Protein AF-A0A850F4Z2-F1 (afdb_monomer)

pLDDT: mean 89.55, std 12.1, range [30.33, 98.56]

Foldseek 3Di:
DQAAEEEEDDPDFDFDDDPRYTYGHDDPVVCVVCVLSHLAYEYCDQVVQVVCCVVPVLHHGDYLVPQADLSLLSSVLSSVLSVCVVVVHDLVVVVVSLLQALLVLQQQPPVLSVVLVVLSVCCVVDPDNVVSSVVSSNSVSVSSPRDGDLVSLLVSLVVLLVVCVVVDDPVLSVVLNVQSVCSSVVNDDSVVSLVSSVVSCVVPPDPSSVSHPVSDDRDPRSCVSNVHDD

Solvent-accessible surface area (backbone atoms only — not comparable to full-atom values): 12618 Å² total; per-residue (Å²): 132,84,64,40,35,33,33,45,60,66,101,65,81,55,78,52,74,51,79,56,36,38,33,39,54,65,58,78,78,49,42,74,76,49,43,87,73,50,20,30,37,40,22,84,38,58,69,57,15,52,50,47,30,70,76,40,62,55,45,44,45,31,22,62,92,66,51,25,61,70,57,42,52,43,23,50,52,43,39,57,50,47,52,44,54,74,68,68,58,54,70,68,56,54,49,51,52,53,62,26,36,44,58,40,42,32,18,26,31,55,70,57,45,63,59,50,50,62,55,61,75,44,51,88,77,50,92,46,70,64,63,50,48,57,52,49,46,42,54,51,34,53,39,61,65,38,75,58,47,53,66,29,41,37,53,32,51,55,57,55,55,57,79,40,68,90,73,52,55,73,66,60,48,49,54,51,51,48,42,38,50,34,29,51,73,68,78,43,59,73,63,56,44,50,50,54,51,52,52,49,39,72,78,53,74,45,78,72,65,74,53,24,55,63,81,47,79,66,59,68,50,45,29,48,62,31,71,40,76,132

Nearest PDB structures (foldseek):
  8e0b-assembly2_B  TM=5.076E-01  e=8.252E-01  Homo sapiens
  2gao-assembly1_B  TM=5.610E-01  e=2.134E+00  Homo sapiens
  2fmx-assembly2_B  TM=4.754E-01  e=1.431E+00  Cricetulus griseus
  8dzn-assembly1_A  TM=4.891E-01  e=1.837E+00  Homo sapiens
  6poo-assembly1_A  TM=2.457E-01  e=3.519E+00  Streptococcus agalactiae

Secondary structure (DSSP, 8-state):
--PEEEEE--SS----EETTEEEEE--HHHHHHHGGG--EEEES-HHHHHHHHHHSTTS-EEEGGG--HHHHHHHHHHHHHHHHHHTT--HHHHHHHHHHHHHHHHHH-HHHHHHHHHHHHTGGG-S-HHHHHHHHHHHHHHHHTSPPPHHHHHHHHHHHHHTTTTTS-HHHHHHHHHHHHHHHHTSS-SHHHHHHHHHHHHHS--HHHHT-TTTSPPPHHHHHHTT---

Mean predicted aligned error: 5.07 Å

Sequence (230 aa):
MDHIMLIGVDDESYDVRLPGLHFICLSPDRLQQQADSLCGFISASTAEAEQIAAQIPWLPAVAQTAVGEHFCRRVLALSELNQLQAAGTGSGALTAFHRRYKLLLLAHSQPLYREIGPFVAGFSRWRDPQAFFVEYRKRLMALLAQPASRGDHTNALMHMQGYFRGKLDATQRQALTQQILDYREGRRSLAEPVALIQQYLALSPDEYLAQQRYLQPLPPALAQLSGGRP

Radius of gyration: 18.76 Å; Cα contacts (8 Å, |Δi|>4): 295; chains: 1; bounding box: 49×44×46 Å

Structure (mmCIF, N/CA/C/O backbone):
data_AF-A0A850F4Z2-F1
#
_entry.id   AF-A0A850F4Z2-F1
#
loop_
_atom_site.group_PDB
_atom_site.id
_atom_site.type_symbol
_atom_site.label_atom_id
_atom_site.label_alt_id
_atom_site.label_comp_id
_atom_site.label_asym_id
_atom_site.label_entity_id
_atom_site.label_seq_id
_atom_site.pdbx_PDB_ins_code
_atom_site.Cartn_x
_atom_site.Cartn_y
_atom_site.Cartn_z
_atom_site.occupancy
_atom_site.B_iso_or_equiv
_atom_site.auth_seq_id
_atom_site.auth_comp_id
_atom_site.auth_asym_id
_atom_site.auth_atom_id
_atom_site.pdbx_PDB_model_num
ATOM 1 N N . MET A 1 1 ? 17.233 -12.829 4.656 1.00 43.34 1 MET A N 1
ATOM 2 C CA . MET A 1 1 ? 17.251 -11.355 4.702 1.00 43.34 1 MET A CA 1
ATOM 3 C C . MET A 1 1 ? 16.526 -10.895 3.456 1.00 43.34 1 MET A C 1
ATOM 5 O O . MET A 1 1 ? 16.991 -11.203 2.366 1.00 43.34 1 MET A O 1
ATOM 9 N N . ASP A 1 2 ? 15.362 -10.273 3.619 1.00 59.78 2 ASP A N 1
ATOM 10 C CA . ASP A 1 2 ? 14.527 -9.829 2.501 1.00 59.78 2 ASP A CA 1
ATOM 11 C C . ASP A 1 2 ? 15.049 -8.485 1.997 1.00 59.78 2 ASP A C 1
ATOM 13 O O . ASP A 1 2 ? 14.745 -7.430 2.550 1.00 59.78 2 ASP A O 1
ATOM 17 N N . HIS A 1 3 ? 15.917 -8.538 0.992 1.00 73.62 3 HIS A N 1
ATOM 18 C CA . HIS A 1 3 ? 16.439 -7.346 0.336 1.00 73.62 3 HIS A CA 1
ATOM 19 C C . HIS A 1 3 ? 15.444 -6.872 -0.729 1.00 73.62 3 HIS A C 1
ATOM 21 O O . HIS A 1 3 ? 14.963 -7.672 -1.530 1.00 73.62 3 HIS A O 1
ATOM 27 N N . ILE A 1 4 ? 15.140 -5.574 -0.749 1.00 79.38 4 ILE A N 1
ATOM 28 C CA . ILE A 1 4 ? 14.341 -4.945 -1.806 1.00 79.38 4 ILE A CA 1
ATOM 29 C C . ILE A 1 4 ? 15.296 -4.464 -2.894 1.00 79.38 4 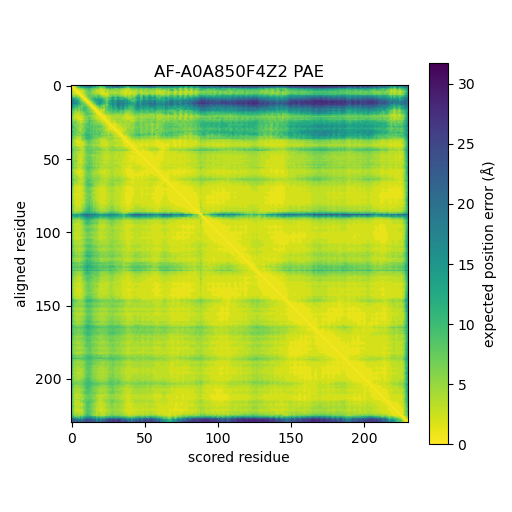ILE A C 1
ATOM 31 O O . ILE A 1 4 ? 16.145 -3.616 -2.625 1.00 79.38 4 ILE A O 1
ATOM 35 N N . MET A 1 5 ? 15.146 -4.972 -4.116 1.00 84.31 5 MET A N 1
ATOM 36 C CA . MET A 1 5 ? 15.981 -4.558 -5.245 1.00 84.31 5 MET A CA 1
ATOM 37 C C . MET A 1 5 ? 15.388 -3.332 -5.939 1.00 84.31 5 MET A C 1
ATOM 39 O O . MET A 1 5 ? 14.274 -3.376 -6.470 1.00 84.31 5 MET A O 1
ATOM 43 N N . LEU A 1 6 ? 16.138 -2.237 -5.920 1.00 84.12 6 LEU A N 1
ATOM 44 C CA . LEU A 1 6 ? 15.846 -0.985 -6.605 1.00 84.12 6 LEU A CA 1
ATOM 45 C C . LEU A 1 6 ? 16.859 -0.765 -7.722 1.00 84.12 6 LEU A C 1
ATOM 47 O O . LEU A 1 6 ? 17.998 -1.217 -7.644 1.00 84.12 6 LEU A O 1
ATOM 51 N N . ILE A 1 7 ? 16.446 -0.035 -8.746 1.00 83.81 7 ILE A N 1
ATOM 52 C CA . ILE A 1 7 ? 17.317 0.332 -9.857 1.00 83.81 7 ILE A CA 1
ATOM 53 C C . ILE A 1 7 ? 17.661 1.804 -9.730 1.00 83.81 7 ILE A C 1
ATOM 55 O O . ILE A 1 7 ? 16.747 2.622 -9.629 1.00 83.81 7 ILE A O 1
ATOM 59 N N . GLY A 1 8 ? 18.953 2.116 -9.712 1.00 73.06 8 GLY A N 1
ATOM 60 C CA . GLY A 1 8 ? 19.467 3.481 -9.784 1.00 73.06 8 GLY A CA 1
ATOM 61 C C . GLY A 1 8 ? 19.951 3.816 -11.192 1.00 73.06 8 GLY A C 1
ATOM 62 O O . GLY A 1 8 ? 20.296 2.917 -11.964 1.00 73.06 8 GLY A O 1
ATOM 63 N N . VAL A 1 9 ? 19.988 5.109 -11.506 1.00 64.81 9 VAL A N 1
ATOM 64 C CA . VAL A 1 9 ? 20.637 5.643 -12.708 1.00 64.81 9 VAL A CA 1
ATOM 65 C C . VAL A 1 9 ? 21.703 6.630 -12.262 1.00 64.81 9 VAL A C 1
ATOM 67 O O . VAL A 1 9 ? 21.345 7.694 -11.766 1.00 64.81 9 VAL A O 1
ATOM 70 N N . ASP A 1 10 ? 22.968 6.257 -12.455 1.00 57.50 10 ASP A N 1
ATOM 71 C CA . ASP A 1 10 ? 24.161 7.098 -12.327 1.00 57.50 10 ASP A CA 1
ATOM 72 C C . ASP A 1 10 ? 25.193 6.658 -13.395 1.00 57.50 10 ASP A C 1
ATOM 74 O O . ASP A 1 10 ? 25.151 5.514 -13.859 1.00 57.50 10 ASP A O 1
ATOM 78 N N . ASP A 1 11 ? 26.112 7.549 -13.796 1.00 50.47 11 ASP A N 1
ATOM 79 C CA . ASP A 1 11 ? 27.143 7.279 -14.827 1.00 50.47 11 ASP A CA 1
ATOM 80 C C . ASP A 1 11 ? 28.182 6.219 -14.399 1.00 50.47 11 ASP A C 1
ATOM 82 O O . ASP A 1 11 ? 28.910 5.675 -15.233 1.00 50.47 11 ASP A O 1
ATOM 86 N N . GLU A 1 12 ? 28.233 5.875 -13.110 1.00 46.03 12 GLU A N 1
ATOM 87 C CA . GLU A 1 12 ? 29.053 4.790 -12.578 1.00 46.03 12 GLU A CA 1
ATOM 88 C C . GLU A 1 12 ? 28.167 3.724 -11.927 1.00 46.03 12 GLU A C 1
ATOM 90 O O . GLU A 1 12 ? 27.381 3.990 -11.021 1.00 46.03 12 GLU A O 1
ATOM 95 N N . SER A 1 13 ? 28.296 2.476 -12.381 1.00 45.62 13 SER A N 1
ATOM 96 C CA . SER A 1 13 ? 27.567 1.354 -11.799 1.00 45.62 13 SER A CA 1
ATOM 97 C C . SER A 1 13 ? 28.138 1.003 -10.425 1.00 45.62 13 SER A C 1
ATOM 99 O O . SER A 1 13 ? 29.175 0.343 -10.335 1.00 45.62 13 SER A O 1
ATOM 101 N N . TYR A 1 14 ? 27.443 1.384 -9.359 1.00 48.62 14 TYR A N 1
ATOM 102 C CA . TYR A 1 14 ? 27.738 0.927 -8.004 1.00 48.62 14 TYR A CA 1
ATOM 103 C C . TYR A 1 14 ? 26.558 0.169 -7.387 1.00 48.62 14 TYR A C 1
ATOM 105 O O . TYR A 1 14 ? 25.389 0.494 -7.584 1.00 48.62 14 TYR A O 1
ATOM 113 N N . ASP A 1 15 ? 26.891 -0.875 -6.629 1.00 55.56 15 ASP A N 1
ATOM 114 C CA . ASP A 1 15 ? 25.968 -1.586 -5.747 1.00 55.56 15 ASP A CA 1
ATOM 115 C C . ASP A 1 15 ? 25.927 -0.818 -4.416 1.00 55.56 15 ASP A C 1
ATOM 117 O O . ASP A 1 15 ? 26.777 -1.020 -3.544 1.00 55.56 15 ASP A O 1
ATOM 121 N N . VAL A 1 16 ? 24.992 0.132 -4.275 1.00 58.88 16 VAL A N 1
ATOM 122 C CA . VAL A 1 16 ? 24.758 0.777 -2.973 1.00 58.88 16 VAL A CA 1
ATOM 123 C C . VAL A 1 16 ? 23.865 -0.130 -2.145 1.00 58.88 16 VAL A C 1
ATOM 125 O O . VAL A 1 16 ? 22.729 -0.438 -2.513 1.00 58.88 16 VAL A O 1
ATOM 128 N N . ARG A 1 17 ? 24.362 -0.522 -0.973 1.00 61.12 17 ARG A N 1
ATOM 129 C CA . ARG A 1 17 ? 23.605 -1.314 -0.003 1.00 61.12 17 ARG A CA 1
ATOM 130 C C . ARG A 1 17 ? 23.212 -0.437 1.167 1.00 61.12 17 ARG A C 1
ATOM 132 O O . ARG A 1 17 ? 24.040 -0.126 2.019 1.00 61.12 17 ARG A O 1
ATOM 139 N N . LEU A 1 18 ? 21.935 -0.078 1.232 1.00 66.94 18 LEU A N 1
ATOM 140 C CA . LEU A 1 18 ? 21.335 0.350 2.493 1.00 66.94 18 LEU A CA 1
ATOM 141 C C . LEU A 1 18 ? 20.810 -0.900 3.210 1.00 66.94 18 LEU A C 1
ATOM 143 O O . LEU A 1 18 ? 20.379 -1.843 2.546 1.00 66.94 18 LEU A O 1
ATOM 147 N N . PRO A 1 19 ? 20.816 -0.971 4.550 1.00 74.44 19 PRO A N 1
ATOM 148 C CA . PRO A 1 19 ? 20.250 -2.119 5.252 1.00 74.44 19 PRO A CA 1
ATOM 149 C C . PRO A 1 19 ? 18.801 -2.380 4.804 1.00 74.44 19 PRO A C 1
ATOM 151 O O . PRO A 1 19 ? 17.918 -1.584 5.088 1.00 74.44 19 PRO A O 1
ATOM 154 N N . GLY A 1 20 ? 18.555 -3.475 4.078 1.00 78.50 20 GLY A N 1
ATOM 155 C CA . GLY A 1 20 ? 17.235 -3.827 3.530 1.00 78.50 20 GLY A CA 1
ATOM 156 C C . GLY A 1 20 ? 16.933 -3.345 2.101 1.00 78.50 20 GLY A C 1
ATOM 157 O O . GLY A 1 20 ? 15.963 -3.828 1.521 1.00 78.50 20 GLY A O 1
ATOM 158 N N . LEU A 1 21 ? 17.758 -2.479 1.495 1.00 82.38 21 LEU A N 1
ATOM 159 C CA . LEU A 1 21 ? 17.674 -2.118 0.070 1.00 82.38 21 LEU A CA 1
ATOM 160 C C . LEU A 1 21 ? 18.950 -2.522 -0.670 1.00 82.38 21 LEU A C 1
ATOM 162 O O . LEU A 1 21 ? 20.063 -2.374 -0.170 1.00 82.38 21 LEU A O 1
ATOM 166 N N . HIS A 1 22 ? 18.781 -2.985 -1.897 1.00 83.94 22 HIS A N 1
ATOM 167 C CA . HIS A 1 22 ? 19.865 -3.299 -2.812 1.00 83.94 22 HIS A CA 1
ATOM 168 C C . HIS A 1 22 ? 19.679 -2.467 -4.075 1.00 83.94 22 HIS A C 1
ATOM 170 O O . HIS A 1 22 ? 18.680 -2.641 -4.768 1.00 83.94 22 HIS A O 1
ATOM 176 N N . PHE A 1 23 ? 20.589 -1.531 -4.338 1.00 82.06 23 PHE A N 1
ATOM 177 C CA . PHE A 1 23 ? 20.552 -0.728 -5.557 1.00 82.06 23 PHE A CA 1
ATOM 178 C C . PHE A 1 23 ? 21.417 -1.371 -6.631 1.00 82.06 23 PHE A C 1
ATOM 180 O O . PHE A 1 23 ? 22.574 -1.704 -6.382 1.00 82.06 23 PHE A O 1
ATOM 187 N N . ILE A 1 24 ? 20.865 -1.514 -7.832 1.00 81.19 24 ILE A N 1
ATOM 188 C CA . ILE A 1 24 ? 21.602 -1.970 -9.008 1.00 81.19 24 ILE A CA 1
ATOM 189 C C . ILE A 1 24 ? 21.474 -0.949 -10.134 1.00 81.19 24 ILE A C 1
ATOM 191 O O . ILE A 1 24 ? 20.406 -0.388 -10.351 1.00 81.19 24 ILE A O 1
ATOM 195 N N . CYS A 1 25 ? 22.552 -0.721 -10.875 1.00 77.94 25 CYS A N 1
ATOM 196 C CA . CYS A 1 25 ? 22.497 0.036 -12.123 1.00 77.94 25 CYS A CA 1
ATOM 197 C C . CYS A 1 25 ? 22.436 -0.960 -13.284 1.00 77.94 25 CYS A C 1
ATOM 199 O O . CYS A 1 25 ? 23.285 -1.850 -13.386 1.00 77.94 25 CYS A O 1
ATOM 201 N N . LEU A 1 26 ? 21.429 -0.837 -14.148 1.00 74.62 26 LEU A N 1
ATOM 202 C CA . LEU A 1 26 ? 21.258 -1.694 -15.321 1.00 74.62 26 LEU A CA 1
ATOM 203 C C . LEU A 1 26 ? 21.274 -0.852 -16.593 1.00 74.62 26 LEU A C 1
ATOM 205 O O . LEU A 1 26 ? 20.701 0.232 -16.628 1.00 74.62 26 LEU A O 1
ATOM 209 N N . SER A 1 27 ? 21.865 -1.389 -17.662 1.00 70.69 27 SER A N 1
ATOM 210 C CA . SER A 1 27 ? 21.646 -0.831 -18.997 1.00 70.69 27 SER A CA 1
ATOM 211 C C . SER A 1 27 ? 20.173 -1.004 -19.413 1.00 70.69 27 SER A C 1
ATOM 213 O O . SER A 1 27 ? 19.532 -1.963 -18.961 1.00 70.69 27 SER A O 1
ATOM 215 N N . PRO A 1 28 ? 19.639 -0.154 -20.313 1.00 69.38 28 PRO A N 1
ATOM 216 C CA . PRO A 1 28 ? 18.260 -0.270 -20.797 1.00 69.38 28 PRO A CA 1
ATOM 217 C C . PRO A 1 28 ? 17.898 -1.677 -21.301 1.00 69.38 28 PRO A C 1
ATOM 219 O O . PRO A 1 28 ? 16.843 -2.206 -20.962 1.00 69.38 28 PRO A O 1
ATOM 222 N N . ASP A 1 29 ? 18.809 -2.343 -22.015 1.00 70.81 29 ASP A N 1
ATOM 223 C CA . ASP A 1 29 ? 18.580 -3.704 -22.522 1.00 70.81 29 ASP A CA 1
ATOM 224 C C . ASP A 1 29 ? 18.478 -4.756 -21.402 1.00 70.81 29 ASP A C 1
ATOM 226 O O . ASP A 1 29 ? 17.723 -5.726 -21.505 1.00 70.81 29 ASP A O 1
ATOM 230 N N . ARG A 1 30 ? 19.228 -4.579 -20.304 1.00 74.69 30 ARG A N 1
ATOM 231 C CA . ARG A 1 30 ? 19.204 -5.504 -19.157 1.00 74.69 30 ARG A CA 1
ATOM 232 C C . ARG A 1 30 ? 18.008 -5.275 -18.248 1.00 74.69 30 ARG A C 1
ATOM 234 O O . ARG A 1 30 ? 17.550 -6.229 -17.619 1.00 74.69 30 ARG A O 1
ATOM 241 N N . LEU A 1 31 ? 17.482 -4.051 -18.209 1.00 76.25 31 LEU A N 1
ATOM 242 C CA . LEU A 1 31 ? 16.279 -3.720 -17.454 1.00 76.25 31 LEU A CA 1
ATOM 243 C C . LEU A 1 31 ? 15.128 -4.655 -17.832 1.00 76.25 31 LEU A C 1
ATOM 245 O O . LEU A 1 31 ? 14.490 -5.231 -16.957 1.00 76.25 31 LEU A O 1
ATOM 249 N N . GLN A 1 32 ? 14.904 -4.868 -19.128 1.00 72.69 32 GLN A N 1
ATOM 250 C CA . GLN A 1 32 ? 13.791 -5.689 -19.598 1.00 72.69 32 GLN A CA 1
ATOM 251 C C . GLN A 1 32 ? 13.984 -7.185 -19.308 1.00 72.69 32 GLN A C 1
ATOM 253 O O . GLN A 1 32 ? 13.011 -7.899 -19.079 1.00 72.69 32 GLN A O 1
ATOM 258 N N . GLN A 1 33 ? 15.235 -7.652 -19.262 1.00 72.38 33 GLN A N 1
ATOM 259 C CA . GLN A 1 33 ? 15.573 -9.049 -18.971 1.00 72.38 33 GLN A CA 1
ATOM 260 C C . GLN A 1 33 ? 15.487 -9.388 -17.478 1.00 72.38 33 GLN A C 1
ATOM 262 O O . GLN A 1 33 ? 15.243 -10.540 -17.128 1.00 72.38 33 GLN A O 1
ATOM 267 N N . GLN A 1 34 ? 15.699 -8.405 -16.599 1.00 76.12 34 GLN A N 1
ATOM 268 C CA . GLN A 1 34 ? 15.712 -8.605 -15.146 1.00 76.12 34 GLN A CA 1
ATOM 269 C C . GLN A 1 34 ? 14.516 -7.980 -14.431 1.00 76.12 34 GLN A C 1
ATOM 271 O O . GLN A 1 34 ? 14.423 -8.095 -13.212 1.00 76.12 34 GLN A O 1
ATOM 276 N N . ALA A 1 35 ? 13.595 -7.354 -15.169 1.00 74.44 35 ALA A N 1
ATOM 277 C CA . ALA A 1 35 ? 12.484 -6.590 -14.619 1.00 74.44 35 ALA A CA 1
ATOM 278 C C . ALA A 1 35 ? 11.768 -7.343 -13.487 1.00 74.44 35 ALA A C 1
ATOM 280 O O . ALA A 1 35 ? 11.518 -6.771 -12.431 1.00 74.44 35 ALA A O 1
ATOM 281 N N . ASP A 1 36 ? 11.465 -8.629 -13.674 1.00 80.50 36 ASP A N 1
ATOM 282 C CA . ASP A 1 36 ? 10.631 -9.395 -12.744 1.00 80.50 36 ASP A CA 1
ATOM 283 C C . ASP A 1 36 ? 11.167 -9.482 -11.310 1.00 80.50 36 ASP A C 1
ATOM 285 O O . ASP A 1 36 ? 10.377 -9.669 -10.385 1.00 80.50 36 ASP A O 1
ATOM 289 N N . SER A 1 37 ? 12.476 -9.320 -11.103 1.00 82.00 37 SER A N 1
ATOM 290 C CA . SER A 1 37 ? 13.077 -9.327 -9.767 1.00 82.00 37 SER A CA 1
ATOM 291 C C . SER A 1 37 ? 13.085 -7.938 -9.106 1.00 82.00 37 SER A C 1
ATOM 293 O O . SER A 1 37 ? 13.256 -7.814 -7.892 1.00 82.00 37 SER A O 1
ATOM 295 N N . LEU A 1 38 ? 12.850 -6.886 -9.887 1.00 90.06 38 LEU A N 1
ATOM 296 C CA . LEU A 1 38 ? 12.979 -5.492 -9.490 1.00 90.06 38 LEU A CA 1
ATOM 297 C C . LEU A 1 38 ? 11.703 -4.994 -8.813 1.00 90.06 38 LEU A C 1
ATOM 299 O O . LEU A 1 38 ? 10.585 -5.350 -9.185 1.00 90.06 38 LEU A O 1
ATOM 303 N N . CYS A 1 39 ? 11.880 -4.151 -7.799 1.00 92.75 39 CYS A N 1
ATOM 304 C CA . CYS A 1 39 ? 10.785 -3.634 -6.982 1.00 92.75 39 CYS A CA 1
ATOM 305 C C . CYS A 1 39 ? 10.546 -2.134 -7.190 1.00 92.75 39 CYS A C 1
ATOM 307 O O . CYS A 1 39 ? 9.493 -1.628 -6.810 1.00 92.75 39 CYS A O 1
ATOM 309 N N . GLY A 1 40 ? 11.489 -1.423 -7.809 1.00 93.62 40 GLY A N 1
ATOM 310 C CA . GLY A 1 40 ? 11.338 -0.021 -8.177 1.00 93.62 40 GLY A CA 1
ATOM 311 C C . GLY A 1 40 ? 12.516 0.510 -8.985 1.00 93.62 40 GLY A C 1
ATOM 312 O O . GLY A 1 40 ? 13.578 -0.106 -9.037 1.00 93.62 40 GLY A O 1
ATOM 313 N N . PHE A 1 41 ? 12.312 1.668 -9.596 1.00 92.56 41 PHE A N 1
ATOM 314 C CA . PHE A 1 41 ? 13.275 2.385 -10.416 1.00 92.56 41 PHE A CA 1
ATOM 315 C C . PHE A 1 41 ? 13.333 3.846 -9.970 1.00 92.56 41 PHE A C 1
ATOM 317 O O . PHE A 1 41 ? 12.297 4.497 -9.808 1.00 92.56 41 PHE A O 1
ATOM 324 N N . ILE A 1 42 ? 14.546 4.343 -9.757 1.00 90.50 42 ILE A N 1
ATOM 325 C CA . ILE A 1 42 ? 14.827 5.717 -9.367 1.00 90.50 42 ILE A CA 1
ATOM 326 C C . ILE A 1 42 ? 15.821 6.292 -10.369 1.00 90.50 42 ILE A C 1
ATOM 328 O O . ILE A 1 42 ? 16.934 5.790 -10.502 1.00 90.50 42 ILE A O 1
ATOM 332 N N . SER A 1 43 ? 15.424 7.364 -11.048 1.00 88.38 43 SER A N 1
ATOM 333 C CA . SER A 1 43 ? 16.266 8.055 -12.029 1.00 88.38 43 SER A CA 1
ATOM 334 C C . SER A 1 43 ? 16.545 9.497 -11.619 1.00 88.38 43 SER A C 1
ATOM 336 O O . SER A 1 43 ? 15.754 10.120 -10.911 1.00 88.38 43 SER A O 1
ATOM 338 N N . ALA A 1 44 ? 17.657 10.060 -12.087 1.00 85.00 44 ALA A N 1
ATOM 339 C CA . ALA A 1 44 ? 17.925 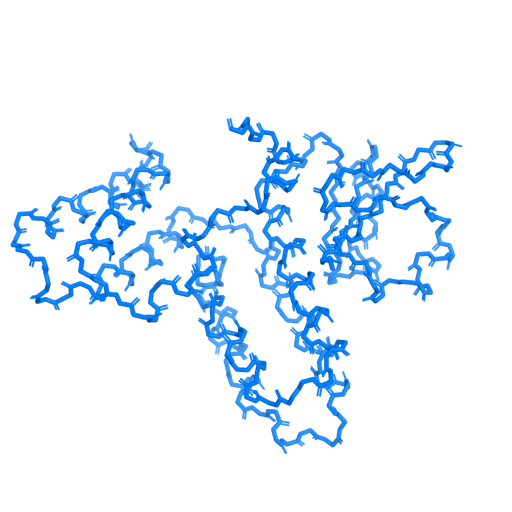11.492 -11.992 1.00 85.00 44 ALA A CA 1
ATOM 340 C C . ALA A 1 44 ? 16.921 12.355 -12.796 1.00 85.00 44 ALA A C 1
ATOM 342 O O . ALA A 1 44 ? 16.771 13.544 -12.515 1.00 85.00 44 ALA A O 1
ATOM 343 N N . SER A 1 45 ? 16.210 11.776 -13.773 1.00 87.75 45 SER A N 1
ATOM 344 C CA . SER A 1 45 ? 15.304 12.465 -14.698 1.00 87.75 45 SER A CA 1
ATOM 345 C C . SER A 1 45 ? 13.856 11.984 -14.578 1.00 87.75 45 SER A C 1
ATOM 347 O O . SER A 1 45 ? 13.558 10.791 -14.661 1.00 87.75 45 SER A O 1
ATOM 349 N N . THR A 1 46 ? 12.918 12.931 -14.481 1.00 91.75 46 THR A N 1
ATOM 350 C CA . THR A 1 46 ? 11.476 12.640 -14.547 1.00 91.75 46 THR A CA 1
ATOM 351 C C . THR A 1 46 ? 11.082 11.996 -15.875 1.00 91.75 46 THR A C 1
ATOM 353 O O . THR A 1 46 ? 10.313 11.041 -15.875 1.00 91.75 46 THR A O 1
ATOM 356 N N . ALA A 1 47 ? 11.644 12.461 -16.995 1.00 92.00 47 ALA A N 1
ATOM 357 C CA . ALA A 1 47 ? 11.306 11.939 -18.319 1.00 92.00 47 ALA A CA 1
ATOM 358 C C . ALA A 1 47 ? 11.703 10.461 -18.475 1.00 92.00 47 ALA A C 1
ATOM 360 O O . ALA A 1 47 ? 10.965 9.671 -19.059 1.00 92.00 47 ALA A O 1
ATOM 361 N N . GLU A 1 48 ? 12.845 10.066 -17.907 1.00 89.50 48 GLU A N 1
ATOM 362 C CA . GLU A 1 48 ? 13.278 8.667 -17.920 1.00 89.50 48 GLU A CA 1
ATOM 363 C C . GLU A 1 48 ? 12.387 7.803 -17.020 1.00 89.50 48 GLU A C 1
ATOM 365 O O . GLU A 1 48 ? 11.953 6.728 -17.429 1.00 89.50 48 GLU A O 1
ATOM 370 N N . ALA A 1 49 ? 12.044 8.286 -15.821 1.00 90.88 49 ALA A N 1
ATOM 371 C CA . ALA A 1 49 ? 11.112 7.585 -14.942 1.00 90.88 49 ALA A CA 1
ATOM 372 C C . ALA A 1 49 ? 9.741 7.356 -15.611 1.00 90.88 49 ALA A C 1
ATOM 374 O O . ALA A 1 49 ? 9.183 6.262 -15.515 1.00 90.88 49 ALA A O 1
ATOM 375 N N . GLU A 1 50 ? 9.216 8.350 -16.331 1.00 93.00 50 GLU A N 1
ATOM 376 C CA . GLU A 1 50 ? 7.976 8.230 -17.108 1.00 93.00 50 GLU A CA 1
ATOM 377 C C . GLU A 1 50 ? 8.108 7.234 -18.266 1.00 93.00 50 GLU A C 1
ATOM 379 O O . GLU A 1 50 ? 7.214 6.413 -18.484 1.00 93.00 50 GLU A O 1
ATOM 384 N N . GLN A 1 51 ? 9.240 7.247 -18.973 1.00 92.00 51 GLN A N 1
ATOM 385 C CA . GLN A 1 51 ? 9.526 6.281 -20.030 1.00 92.00 51 GLN A CA 1
ATOM 386 C C . GLN A 1 51 ? 9.553 4.845 -19.488 1.00 92.00 51 GLN A C 1
ATOM 388 O O . GLN A 1 51 ? 8.930 3.958 -20.076 1.00 92.00 51 GLN A O 1
ATOM 393 N N . ILE A 1 52 ? 10.218 4.605 -18.353 1.00 91.00 52 ILE A N 1
ATOM 394 C CA . ILE A 1 52 ? 10.226 3.287 -17.708 1.00 91.00 52 ILE A CA 1
ATOM 395 C C . ILE A 1 52 ? 8.821 2.889 -17.258 1.00 91.00 52 ILE A C 1
ATOM 397 O O . ILE A 1 52 ? 8.414 1.753 -17.497 1.00 91.00 52 ILE A O 1
ATOM 401 N N . ALA A 1 53 ? 8.045 3.809 -16.681 1.00 92.44 53 ALA A N 1
ATOM 402 C CA . ALA A 1 53 ? 6.658 3.537 -16.310 1.00 92.44 53 ALA A CA 1
ATOM 403 C C . ALA A 1 53 ? 5.785 3.168 -17.526 1.00 92.44 53 ALA A C 1
ATOM 405 O O . ALA A 1 53 ? 4.882 2.345 -17.400 1.00 92.44 53 ALA A O 1
ATOM 406 N N . ALA A 1 54 ? 6.052 3.726 -18.709 1.00 92.12 54 ALA A N 1
ATOM 407 C CA . ALA A 1 54 ? 5.345 3.357 -19.935 1.00 92.12 54 ALA A CA 1
ATOM 408 C C . ALA A 1 54 ? 5.765 1.972 -20.465 1.00 92.12 54 ALA A C 1
ATOM 410 O O . ALA A 1 54 ? 4.920 1.199 -20.916 1.00 92.12 54 ALA A O 1
ATOM 411 N N . GLN A 1 55 ? 7.059 1.643 -20.398 1.00 90.81 55 GLN A N 1
ATOM 412 C CA . GLN A 1 55 ? 7.600 0.369 -20.888 1.00 90.81 55 GLN A CA 1
ATOM 413 C C . GLN A 1 55 ? 7.308 -0.807 -19.947 1.00 90.81 55 GLN A C 1
ATOM 415 O O . GLN A 1 55 ? 7.045 -1.922 -20.402 1.00 90.81 55 GLN A O 1
ATOM 420 N N . ILE A 1 56 ? 7.332 -0.566 -18.633 1.00 92.19 56 ILE A N 1
ATOM 421 C CA . ILE A 1 56 ? 7.138 -1.568 -17.581 1.00 92.19 56 ILE A CA 1
ATOM 422 C C . ILE A 1 56 ? 6.082 -1.054 -16.582 1.00 92.19 56 ILE A C 1
ATOM 424 O O . ILE A 1 56 ? 6.413 -0.690 -15.454 1.00 92.19 56 ILE A O 1
ATOM 428 N N . PRO A 1 57 ? 4.780 -1.059 -16.942 1.00 91.31 57 PRO A N 1
ATOM 429 C CA . PRO A 1 57 ? 3.729 -0.374 -16.170 1.00 91.31 57 PRO A CA 1
ATOM 430 C C . PRO A 1 57 ? 3.515 -0.857 -14.735 1.00 91.31 57 PRO A C 1
ATOM 432 O O . PRO A 1 57 ? 2.906 -0.163 -13.920 1.00 91.31 57 PRO A O 1
ATOM 435 N N . TRP A 1 58 ? 3.977 -2.064 -14.411 1.00 94.56 58 TRP A N 1
ATOM 436 C CA . TRP A 1 58 ? 3.871 -2.614 -13.065 1.00 94.56 58 TRP A CA 1
ATOM 437 C C . TRP A 1 58 ? 5.067 -2.250 -12.171 1.00 94.56 58 TRP A C 1
ATOM 439 O O . TRP A 1 58 ? 4.955 -2.400 -10.955 1.00 94.56 58 TRP A O 1
ATOM 449 N N . LEU A 1 59 ? 6.181 -1.756 -12.723 1.00 95.38 59 LEU A N 1
ATOM 450 C CA . LEU A 1 59 ? 7.350 -1.340 -11.951 1.00 95.38 59 LEU A CA 1
ATOM 451 C C . LEU A 1 59 ? 7.160 0.113 -11.473 1.00 95.38 59 LEU A C 1
ATOM 453 O O . LEU A 1 59 ? 6.945 1.007 -12.292 1.00 95.38 59 LEU A O 1
ATOM 457 N N . PRO A 1 60 ? 7.222 0.399 -10.161 1.00 95.75 60 PRO A N 1
ATOM 458 C CA . PRO A 1 60 ? 7.230 1.770 -9.668 1.00 95.75 60 PRO A CA 1
ATOM 459 C C . PRO A 1 60 ? 8.470 2.499 -10.184 1.00 95.75 60 PRO A C 1
ATOM 461 O O . PRO A 1 60 ? 9.581 2.081 -9.884 1.00 95.75 60 PRO A O 1
ATOM 464 N N . ALA A 1 61 ? 8.283 3.592 -10.915 1.00 94.56 61 ALA A N 1
ATOM 465 C CA . ALA A 1 61 ? 9.363 4.443 -11.398 1.00 94.56 61 ALA A CA 1
ATOM 466 C C . ALA A 1 61 ? 9.143 5.881 -10.918 1.00 94.56 61 ALA A C 1
ATOM 468 O O . ALA A 1 61 ? 8.006 6.364 -10.920 1.00 94.56 61 ALA A O 1
ATOM 469 N N . VAL A 1 62 ? 10.207 6.543 -10.462 1.00 94.31 62 VAL A N 1
ATOM 470 C CA . VAL A 1 62 ? 10.154 7.924 -9.967 1.00 94.31 62 VAL A CA 1
ATOM 471 C C . VAL A 1 62 ? 11.491 8.639 -10.182 1.00 94.31 62 VAL A C 1
ATOM 473 O O . VAL A 1 62 ? 12.539 8.000 -10.249 1.00 94.31 62 VAL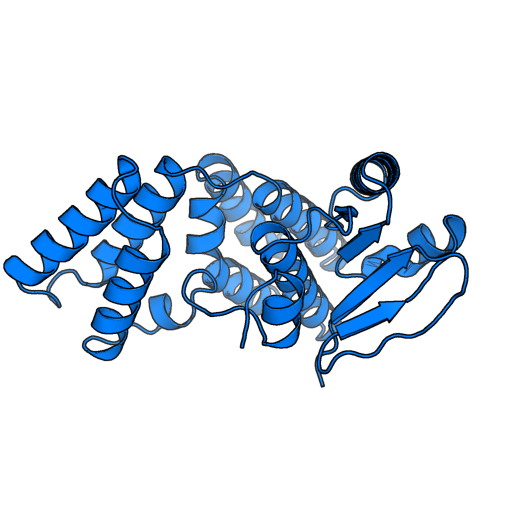 A O 1
ATOM 476 N N . ALA A 1 63 ? 11.468 9.969 -10.272 1.00 91.12 63 ALA A N 1
ATOM 477 C CA . ALA A 1 63 ? 12.689 10.766 -10.190 1.00 91.12 63 ALA A CA 1
ATOM 478 C C . ALA A 1 63 ? 13.217 10.807 -8.743 1.00 91.12 63 ALA A C 1
ATOM 480 O O . ALA A 1 63 ? 12.418 10.824 -7.805 1.00 91.12 63 ALA A O 1
ATOM 481 N N . GLN A 1 64 ? 14.536 10.902 -8.549 1.00 88.50 64 GLN A N 1
ATOM 482 C CA . GLN A 1 64 ? 15.184 11.006 -7.230 1.00 88.50 64 GLN A CA 1
ATOM 483 C C . GLN A 1 64 ? 14.561 12.112 -6.361 1.00 88.50 64 GLN A C 1
ATOM 485 O O . GLN A 1 64 ? 14.319 11.921 -5.173 1.00 88.50 64 GLN A O 1
ATOM 490 N N . THR A 1 65 ? 14.226 13.250 -6.969 1.00 87.62 65 THR A N 1
ATOM 491 C CA . THR A 1 65 ? 13.625 14.414 -6.299 1.00 87.62 65 THR A CA 1
ATOM 492 C C . THR A 1 65 ? 12.161 14.225 -5.897 1.00 87.62 65 THR A C 1
ATOM 494 O O . THR A 1 65 ? 11.636 15.022 -5.123 1.00 87.62 65 THR A O 1
ATOM 497 N N . ALA A 1 66 ? 11.494 13.191 -6.412 1.00 90.94 66 ALA A N 1
ATOM 498 C CA . ALA A 1 66 ? 10.079 12.904 -6.184 1.00 90.94 66 ALA A CA 1
ATOM 499 C C . ALA A 1 66 ? 9.853 11.597 -5.401 1.00 90.94 66 ALA A C 1
ATOM 501 O O . ALA A 1 66 ? 8.717 11.134 -5.265 1.00 90.94 66 ALA A O 1
ATOM 502 N N . VAL A 1 67 ? 10.922 10.994 -4.874 1.00 91.94 67 VAL A N 1
ATOM 503 C CA . VAL A 1 67 ? 10.826 9.839 -3.982 1.00 91.94 67 VAL A CA 1
ATOM 504 C C . VAL A 1 67 ? 10.044 10.238 -2.730 1.00 91.94 67 VAL A C 1
ATOM 506 O O . VAL A 1 67 ? 10.371 11.200 -2.042 1.00 91.94 67 VAL A O 1
ATOM 509 N N . GLY A 1 68 ? 8.996 9.479 -2.425 1.00 93.00 68 GLY A N 1
ATOM 510 C CA . GLY A 1 68 ? 8.134 9.738 -1.279 1.00 93.00 68 GLY A CA 1
ATOM 511 C C . GLY A 1 68 ? 7.363 8.499 -0.852 1.00 93.00 68 GLY A C 1
ATOM 512 O O . GLY A 1 68 ? 7.480 7.426 -1.451 1.00 93.00 68 GLY A O 1
ATOM 513 N N . GLU A 1 69 ? 6.538 8.648 0.183 1.00 92.62 69 GLU A N 1
ATOM 514 C CA . GLU A 1 69 ? 5.839 7.524 0.815 1.00 92.62 69 GLU A CA 1
ATOM 515 C C . GLU A 1 69 ? 4.987 6.712 -0.175 1.00 92.62 69 GLU A C 1
ATOM 517 O O . GLU A 1 69 ? 4.975 5.483 -0.115 1.00 92.62 69 GLU A O 1
ATOM 522 N N . HIS A 1 70 ? 4.318 7.369 -1.131 1.00 94.75 70 HIS A N 1
ATOM 523 C CA . HIS A 1 70 ? 3.509 6.683 -2.146 1.00 94.75 70 HIS A CA 1
ATOM 524 C C . HIS A 1 70 ? 4.350 5.743 -3.019 1.00 94.75 70 HIS A C 1
ATOM 526 O O . HIS A 1 70 ? 3.985 4.577 -3.192 1.00 94.75 70 HIS A O 1
ATOM 532 N N . PHE A 1 71 ? 5.504 6.208 -3.505 1.00 95.75 71 PHE A N 1
ATOM 533 C CA . PHE A 1 71 ? 6.457 5.372 -4.236 1.00 95.75 71 PHE A CA 1
ATOM 534 C C . PHE A 1 71 ? 6.947 4.211 -3.362 1.00 95.75 71 PHE A C 1
ATOM 536 O O . PHE A 1 71 ? 6.837 3.051 -3.759 1.00 95.75 71 PHE A O 1
ATOM 543 N N . CYS A 1 72 ? 7.393 4.491 -2.137 1.00 95.25 72 CYS A N 1
ATOM 544 C CA . CYS A 1 72 ? 7.906 3.469 -1.227 1.00 95.25 72 CYS A CA 1
ATOM 545 C C . CYS A 1 72 ? 6.859 2.397 -0.876 1.00 95.25 72 CYS A C 1
ATOM 547 O O . CYS A 1 72 ? 7.190 1.215 -0.794 1.00 95.25 72 CYS A O 1
ATOM 549 N N . ARG A 1 73 ? 5.579 2.765 -0.726 1.00 95.81 73 ARG A N 1
ATOM 550 C CA . ARG A 1 73 ? 4.487 1.800 -0.506 1.00 95.81 73 ARG A CA 1
ATOM 551 C C . ARG A 1 73 ? 4.256 0.897 -1.717 1.00 95.81 73 ARG A C 1
ATOM 553 O O . ARG A 1 73 ? 3.995 -0.292 -1.532 1.00 95.81 73 ARG A O 1
ATOM 560 N N . ARG A 1 74 ? 4.379 1.429 -2.938 1.00 97.69 74 ARG A N 1
ATOM 561 C CA . ARG A 1 74 ? 4.304 0.641 -4.181 1.00 97.69 74 ARG A CA 1
ATOM 562 C C . ARG A 1 74 ? 5.470 -0.342 -4.284 1.00 97.69 74 ARG A C 1
ATOM 564 O O . ARG A 1 74 ? 5.235 -1.517 -4.549 1.00 97.69 74 ARG A O 1
ATOM 571 N N . VAL A 1 75 ? 6.692 0.117 -4.006 1.00 96.62 75 VAL A N 1
ATOM 572 C CA . VAL A 1 75 ? 7.900 -0.726 -3.970 1.00 96.62 75 VAL A CA 1
ATOM 573 C C . VAL A 1 75 ? 7.731 -1.877 -2.983 1.00 96.62 75 VAL A C 1
ATOM 575 O O . VAL A 1 75 ? 7.985 -3.032 -3.313 1.00 96.62 75 VAL A O 1
ATOM 578 N N . LEU A 1 76 ? 7.249 -1.576 -1.778 1.00 96.06 76 LEU A N 1
ATOM 579 C CA . LEU A 1 76 ? 7.030 -2.577 -0.743 1.00 96.06 76 LEU A CA 1
ATOM 580 C C . LEU A 1 76 ? 5.973 -3.611 -1.136 1.00 96.06 76 LEU A C 1
ATOM 582 O O . LEU A 1 76 ? 6.176 -4.803 -0.928 1.00 96.06 76 LEU A O 1
ATOM 586 N N . ALA A 1 77 ? 4.859 -3.164 -1.723 1.00 97.38 77 ALA A N 1
ATOM 587 C CA . ALA A 1 77 ? 3.822 -4.059 -2.231 1.00 97.38 77 ALA A CA 1
ATOM 588 C C . ALA A 1 77 ? 4.353 -5.015 -3.298 1.00 97.38 77 ALA A C 1
ATOM 590 O O . ALA A 1 77 ? 4.056 -6.208 -3.241 1.00 97.38 77 ALA A O 1
ATOM 591 N N . LEU A 1 78 ? 5.155 -4.506 -4.235 1.00 97.00 78 LEU A N 1
ATOM 592 C CA . LEU A 1 78 ? 5.769 -5.322 -5.273 1.00 97.00 78 LEU A CA 1
ATOM 593 C C . LEU A 1 78 ? 6.802 -6.297 -4.691 1.00 97.00 78 LEU A C 1
ATOM 595 O O . LEU A 1 78 ? 6.784 -7.470 -5.043 1.00 97.00 78 LEU A O 1
ATOM 599 N N . SER A 1 79 ? 7.632 -5.854 -3.744 1.00 94.75 79 SER A N 1
ATOM 600 C CA . SER A 1 79 ? 8.602 -6.718 -3.061 1.00 94.75 79 SER A CA 1
ATOM 601 C C . SER A 1 79 ? 7.933 -7.873 -2.318 1.00 94.75 79 SER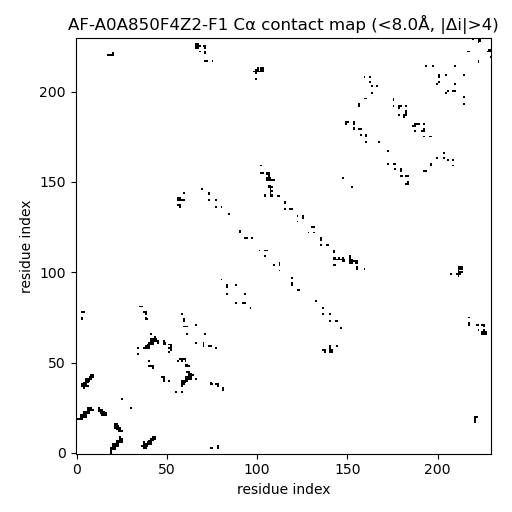 A C 1
ATOM 603 O O . SER A 1 79 ? 8.319 -9.026 -2.497 1.00 94.75 79 SER A O 1
ATOM 605 N N . GLU A 1 80 ? 6.918 -7.592 -1.495 1.00 94.56 80 GLU A N 1
ATOM 606 C CA . GLU A 1 80 ? 6.183 -8.634 -0.766 1.00 94.56 80 GLU A CA 1
ATOM 607 C C . GLU A 1 80 ? 5.461 -9.592 -1.727 1.00 94.56 80 GLU A C 1
ATOM 609 O O . GLU A 1 80 ? 5.376 -10.794 -1.469 1.00 94.56 80 GLU A O 1
ATOM 614 N N . LEU A 1 81 ? 4.966 -9.075 -2.856 1.00 94.81 81 LEU A N 1
ATOM 615 C CA . LEU A 1 81 ? 4.342 -9.888 -3.892 1.00 94.81 81 LEU A CA 1
ATOM 616 C C . LEU A 1 81 ? 5.365 -10.799 -4.599 1.00 94.81 81 LEU A C 1
ATOM 618 O O . LEU A 1 81 ? 5.090 -11.981 -4.794 1.00 94.81 81 LEU A O 1
ATOM 622 N N . ASN A 1 82 ? 6.552 -10.292 -4.936 1.00 91.81 82 ASN A N 1
ATOM 623 C CA . ASN A 1 82 ? 7.627 -11.074 -5.556 1.00 91.81 82 ASN A CA 1
ATOM 624 C C . ASN A 1 82 ? 8.150 -12.168 -4.607 1.00 91.81 82 ASN A C 1
ATOM 626 O O . ASN A 1 82 ? 8.377 -13.299 -5.031 1.00 91.81 82 ASN A O 1
ATOM 630 N N . GLN A 1 83 ? 8.276 -11.879 -3.307 1.00 91.06 83 GLN A N 1
ATOM 631 C CA . GLN A 1 83 ? 8.640 -12.884 -2.295 1.00 91.06 83 GLN A CA 1
ATOM 632 C C . GLN A 1 83 ? 7.600 -14.003 -2.211 1.00 91.06 83 GLN A C 1
ATOM 634 O O . GLN A 1 83 ? 7.947 -15.184 -2.157 1.00 91.06 83 GLN A O 1
ATOM 639 N N . LEU A 1 84 ? 6.316 -13.639 -2.263 1.00 91.00 84 LEU A N 1
ATOM 640 C CA . LEU A 1 84 ? 5.225 -14.603 -2.321 1.00 91.00 84 LEU A CA 1
ATOM 641 C C . LEU A 1 84 ? 5.318 -15.492 -3.574 1.00 91.00 84 LEU A C 1
ATOM 643 O O . LEU A 1 84 ? 5.034 -16.685 -3.511 1.00 91.00 84 LEU A O 1
ATOM 647 N N . GLN A 1 85 ? 5.725 -14.947 -4.715 1.00 89.19 85 GLN A N 1
ATOM 648 C CA . GLN A 1 85 ? 5.932 -15.740 -5.927 1.00 89.19 85 GLN A CA 1
ATOM 649 C C . GLN A 1 85 ? 7.106 -16.707 -5.787 1.00 89.19 85 GLN A C 1
ATOM 651 O O . GLN A 1 85 ? 6.970 -17.891 -6.089 1.00 89.19 85 GLN A O 1
ATOM 656 N N . ALA A 1 86 ? 8.244 -16.208 -5.301 1.00 87.75 86 ALA A N 1
ATOM 657 C CA . ALA A 1 86 ? 9.474 -16.977 -5.145 1.00 87.75 86 ALA A CA 1
ATOM 658 C C . ALA A 1 86 ? 9.310 -18.148 -4.162 1.00 87.75 86 ALA A C 1
ATOM 660 O O . ALA A 1 86 ? 9.900 -19.206 -4.360 1.00 87.75 86 ALA A O 1
ATOM 661 N N . ALA A 1 87 ? 8.456 -17.995 -3.146 1.00 88.06 87 ALA A N 1
ATOM 662 C CA . ALA A 1 87 ? 8.098 -19.069 -2.220 1.00 88.06 87 ALA A CA 1
ATOM 663 C C . ALA A 1 87 ? 7.194 -20.163 -2.840 1.00 88.06 87 ALA A C 1
ATOM 665 O O . ALA A 1 87 ? 6.843 -21.123 -2.156 1.00 88.06 87 ALA A O 1
ATOM 666 N N . GLY A 1 88 ? 6.802 -20.041 -4.117 1.00 81.25 88 GLY A N 1
ATOM 667 C CA . GLY A 1 88 ? 5.963 -21.021 -4.819 1.00 81.25 88 GLY A CA 1
ATOM 668 C C . GLY A 1 88 ? 4.520 -21.058 -4.311 1.00 81.25 88 GLY A C 1
ATOM 669 O O . GLY A 1 88 ? 3.866 -22.101 -4.341 1.00 81.25 88 GLY A O 1
ATOM 670 N N . THR A 1 89 ? 4.030 -19.941 -3.768 1.00 71.25 89 THR A N 1
ATOM 671 C CA . THR A 1 89 ? 2.838 -19.958 -2.919 1.00 71.25 89 THR A CA 1
ATOM 672 C C . THR A 1 89 ? 1.525 -20.063 -3.702 1.00 71.25 89 THR A C 1
ATOM 674 O O . THR A 1 89 ? 1.310 -19.385 -4.703 1.00 71.25 89 THR A O 1
ATOM 677 N N . GLY A 1 90 ? 0.611 -20.908 -3.213 1.00 78.69 90 GLY A N 1
ATOM 678 C CA . GLY A 1 90 ? -0.704 -21.144 -3.819 1.00 78.69 90 GLY A CA 1
ATOM 679 C C . GLY A 1 90 ? -1.757 -20.060 -3.534 1.00 78.69 90 GLY A C 1
ATOM 680 O O . GLY A 1 90 ? -1.517 -19.068 -2.842 1.00 78.69 90 GLY A O 1
ATOM 681 N N . SER A 1 91 ? -2.978 -20.298 -4.024 1.00 84.25 91 SER A N 1
ATOM 682 C CA . SER A 1 91 ? -4.138 -19.386 -3.957 1.00 84.25 91 SER A CA 1
ATOM 683 C C . SER A 1 91 ? -4.417 -18.780 -2.574 1.00 84.25 91 SER A C 1
ATOM 685 O O . SER A 1 91 ? -4.773 -17.603 -2.465 1.00 84.25 91 SER A O 1
ATOM 687 N N . GLY A 1 92 ? -4.252 -19.566 -1.505 1.00 89.19 92 GLY A N 1
ATOM 688 C CA . GLY A 1 92 ? -4.525 -19.137 -0.134 1.00 89.19 92 GLY A CA 1
ATOM 689 C C . GLY A 1 92 ? -3.603 -18.011 0.331 1.00 89.19 92 GLY A C 1
ATOM 690 O O . GLY A 1 92 ? -4.062 -17.040 0.931 1.00 89.19 92 GLY A O 1
ATOM 691 N N . ALA A 1 93 ? -2.318 -18.085 -0.006 1.00 91.00 93 ALA A N 1
ATOM 692 C CA . ALA A 1 93 ? -1.354 -17.082 0.420 1.00 91.00 93 ALA A CA 1
ATOM 693 C C . ALA A 1 93 ? -1.476 -15.786 -0.390 1.00 91.00 93 ALA A C 1
ATOM 695 O O . ALA A 1 93 ? -1.368 -14.698 0.172 1.00 91.00 93 ALA A O 1
ATOM 696 N N . LEU A 1 94 ? -1.825 -15.886 -1.677 1.00 92.75 94 LEU A N 1
ATOM 697 C CA . LEU A 1 94 ? -2.210 -14.718 -2.466 1.00 92.75 94 LEU A CA 1
ATOM 698 C C . LEU A 1 94 ? -3.466 -14.044 -1.905 1.00 92.75 94 LEU A C 1
ATOM 700 O O . LEU A 1 94 ? -3.519 -12.821 -1.791 1.00 92.75 94 LEU A O 1
ATOM 704 N N . THR A 1 95 ? -4.4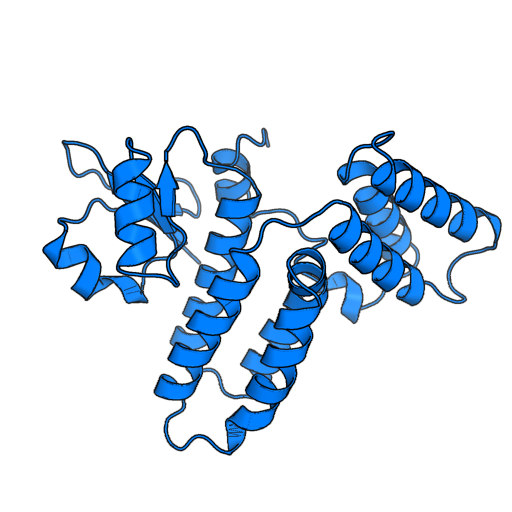66 -14.831 -1.511 1.00 93.62 95 THR A N 1
ATOM 705 C CA . THR A 1 95 ? -5.680 -14.300 -0.882 1.00 93.62 95 THR A CA 1
ATOM 706 C C . THR A 1 95 ? -5.348 -13.593 0.434 1.00 93.62 95 THR A C 1
ATOM 708 O O . THR A 1 95 ? -5.863 -12.506 0.696 1.00 93.62 95 THR A O 1
ATOM 711 N N . ALA A 1 96 ? -4.448 -14.157 1.245 1.00 95.12 96 ALA A N 1
ATOM 712 C CA . ALA A 1 96 ? -3.972 -13.532 2.476 1.00 95.12 96 ALA A CA 1
ATOM 713 C C . ALA A 1 96 ? -3.206 -12.224 2.209 1.00 95.12 96 ALA A C 1
ATOM 715 O O . ALA A 1 96 ? -3.467 -11.218 2.872 1.00 95.12 96 ALA A O 1
ATOM 716 N N . PHE A 1 97 ? -2.324 -12.204 1.204 1.00 96.62 97 PHE A N 1
ATOM 717 C CA . PHE A 1 97 ? -1.658 -10.987 0.735 1.00 96.62 97 PHE A CA 1
ATOM 718 C C . PHE A 1 97 ? -2.690 -9.928 0.327 1.00 96.62 97 PHE A C 1
ATOM 720 O O . PHE A 1 97 ? -2.695 -8.819 0.859 1.00 96.62 97 PHE A O 1
ATOM 727 N N . HIS A 1 98 ? -3.637 -10.280 -0.542 1.00 97.31 98 HIS A N 1
ATOM 728 C CA . HIS A 1 98 ? -4.672 -9.361 -1.005 1.00 97.31 98 HIS A CA 1
ATOM 729 C C . HIS A 1 98 ? -5.508 -8.800 0.160 1.00 97.31 98 HIS A C 1
ATOM 731 O O . HIS A 1 98 ? -5.793 -7.602 0.226 1.00 97.31 98 HIS A O 1
ATOM 737 N N . ARG A 1 99 ? -5.841 -9.653 1.135 1.00 96.75 99 ARG A N 1
ATOM 738 C CA . ARG A 1 99 ? -6.577 -9.287 2.351 1.00 96.75 99 ARG A CA 1
ATOM 739 C C . ARG A 1 99 ? -5.801 -8.306 3.240 1.00 96.75 99 ARG A C 1
ATOM 741 O O . ARG A 1 99 ? -6.410 -7.371 3.758 1.00 96.75 99 ARG A O 1
ATOM 748 N N . ARG A 1 100 ? -4.483 -8.475 3.392 1.00 97.62 100 ARG A N 1
ATOM 749 C CA . ARG A 1 100 ? -3.590 -7.558 4.137 1.00 97.62 100 ARG A CA 1
ATOM 750 C C . ARG A 1 100 ? -3.482 -6.168 3.508 1.00 97.62 100 ARG A C 1
ATOM 752 O O . ARG A 1 100 ? -3.239 -5.189 4.211 1.00 97.62 100 ARG A O 1
ATOM 759 N N . TYR A 1 101 ? -3.652 -6.078 2.192 1.00 98.25 101 TYR A N 1
ATOM 760 C CA . TYR A 1 101 ? -3.565 -4.822 1.446 1.00 98.25 101 TYR A CA 1
ATOM 761 C C . TYR A 1 101 ? -4.913 -4.114 1.267 1.00 98.25 101 TYR A C 1
ATOM 763 O O . TYR A 1 101 ? -4.921 -2.951 0.873 1.00 98.25 101 TYR A O 1
ATOM 771 N N . LYS A 1 102 ? -6.047 -4.756 1.590 1.00 97.81 102 LYS A N 1
ATOM 772 C CA . LYS A 1 102 ? -7.407 -4.248 1.324 1.00 97.81 102 LYS A CA 1
ATOM 773 C C . LYS A 1 102 ? -7.594 -2.768 1.655 1.00 97.81 102 LYS A C 1
ATOM 775 O O . LYS A 1 102 ? -8.064 -2.019 0.806 1.00 97.81 102 LYS A O 1
ATOM 780 N N . LEU A 1 103 ? -7.264 -2.342 2.873 1.00 98.06 103 LEU A N 1
ATOM 781 C CA . LEU A 1 103 ? -7.517 -0.957 3.282 1.00 98.06 103 LEU A CA 1
ATOM 782 C C . LEU A 1 103 ? -6.600 0.053 2.587 1.00 98.06 103 LEU A C 1
ATOM 784 O O . LEU A 1 103 ? -7.031 1.169 2.316 1.00 98.06 103 LEU A O 1
ATOM 788 N N . LEU A 1 104 ? -5.373 -0.354 2.250 1.00 97.81 104 LEU A N 1
ATOM 789 C CA . LEU A 1 104 ? -4.475 0.456 1.433 1.00 97.81 104 LEU A CA 1
ATOM 790 C C . LEU A 1 104 ? -5.019 0.593 0.012 1.00 97.81 104 LEU A C 1
ATOM 792 O O . LEU A 1 104 ? -5.135 1.703 -0.486 1.00 97.81 104 LEU A O 1
ATOM 796 N N . LEU A 1 105 ? -5.456 -0.506 -0.601 1.00 98.00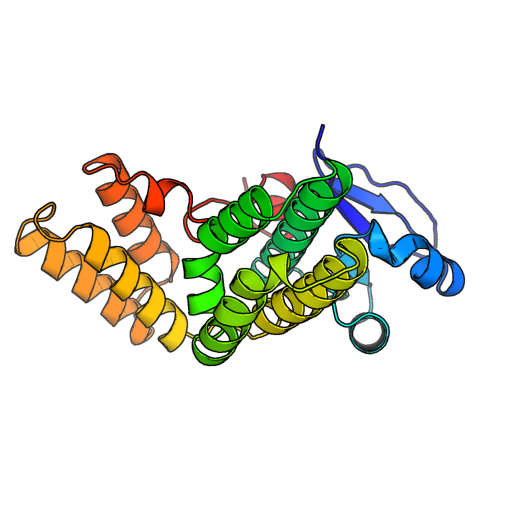 105 LEU A N 1
ATOM 797 C CA . LEU A 1 105 ? -6.052 -0.476 -1.937 1.00 98.00 105 LEU A CA 1
ATOM 798 C C . LEU A 1 105 ? -7.327 0.377 -1.981 1.00 98.00 105 LEU A C 1
ATOM 800 O O . LEU A 1 105 ? -7.504 1.163 -2.905 1.00 98.00 105 LEU A O 1
ATOM 804 N N . LEU A 1 106 ? -8.185 0.287 -0.962 1.00 97.06 106 LEU A N 1
ATOM 805 C CA . LEU A 1 106 ? -9.374 1.137 -0.847 1.00 97.06 106 LEU A CA 1
ATOM 806 C C . LEU A 1 106 ? -9.036 2.627 -0.728 1.00 97.06 106 LEU A C 1
ATOM 808 O O . LEU A 1 106 ? -9.781 3.441 -1.263 1.00 97.06 106 LEU A O 1
ATOM 812 N N . ALA A 1 107 ? -7.935 2.972 -0.056 1.00 97.00 107 ALA A N 1
ATOM 813 C CA . ALA A 1 107 ? -7.468 4.351 0.042 1.00 97.00 107 ALA A CA 1
ATOM 814 C C . ALA A 1 107 ? -6.897 4.889 -1.282 1.00 97.00 107 ALA A C 1
ATOM 816 O O . ALA A 1 107 ? -6.830 6.098 -1.451 1.00 97.00 107 ALA A O 1
ATOM 817 N N . HIS A 1 108 ? -6.505 4.018 -2.217 1.00 97.31 108 HIS A N 1
ATOM 818 C CA . HIS A 1 108 ? -6.022 4.415 -3.544 1.00 97.31 108 HIS A CA 1
ATOM 819 C C . HIS A 1 108 ? -7.128 4.418 -4.605 1.00 97.31 108 HIS A C 1
ATOM 821 O O . HIS A 1 108 ? -7.157 5.298 -5.457 1.00 97.31 108 HIS A O 1
ATOM 827 N N . SER A 1 109 ? -8.029 3.432 -4.589 1.00 96.19 109 SER A N 1
ATOM 828 C CA . SER A 1 109 ? -9.173 3.387 -5.501 1.00 96.19 109 SER A CA 1
ATOM 829 C C . SER A 1 109 ? -10.191 2.330 -5.077 1.00 96.19 109 SER A C 1
ATOM 831 O O . SER A 1 109 ? -9.980 1.123 -5.232 1.00 96.19 109 SER A O 1
ATOM 833 N N . GLN A 1 110 ? -11.356 2.772 -4.602 1.00 93.94 110 GLN A N 1
ATOM 834 C CA . GLN A 1 110 ? -12.466 1.860 -4.328 1.00 93.94 110 GLN A CA 1
ATOM 835 C C . GLN A 1 110 ? -13.007 1.152 -5.590 1.00 93.94 110 GLN A C 1
ATOM 837 O O . GLN A 1 110 ? -13.271 -0.051 -5.494 1.00 93.94 110 GLN A O 1
ATOM 842 N N . PRO A 1 111 ? -13.184 1.821 -6.751 1.00 94.81 111 PRO A N 1
ATOM 843 C CA . PRO A 1 111 ? -13.628 1.153 -7.975 1.00 94.81 111 PRO A CA 1
ATOM 844 C C . PRO A 1 111 ? -12.693 0.017 -8.405 1.00 94.81 111 PRO A C 1
ATOM 846 O O . PRO A 1 111 ? -13.134 -1.128 -8.494 1.00 94.81 111 PRO A O 1
ATOM 849 N N . LEU A 1 112 ? -11.390 0.287 -8.537 1.00 96.06 112 LEU A N 1
ATOM 850 C CA . LEU A 1 112 ? -10.415 -0.731 -8.945 1.00 96.06 112 LEU A CA 1
ATOM 851 C C . LEU A 1 112 ? -10.294 -1.856 -7.909 1.00 96.06 112 LEU A C 1
ATOM 853 O O . LEU A 1 112 ? -10.117 -3.022 -8.268 1.00 96.06 112 LEU A O 1
ATOM 857 N N . TYR A 1 113 ? -10.446 -1.544 -6.616 1.00 95.88 113 TYR A N 1
ATOM 858 C CA . TYR A 1 113 ? -10.478 -2.571 -5.576 1.00 95.88 113 TYR A CA 1
ATOM 859 C C . TYR A 1 113 ? -11.665 -3.540 -5.745 1.00 95.88 113 TYR A C 1
ATOM 861 O O . TYR A 1 113 ? -11.527 -4.748 -5.535 1.00 95.88 113 TYR A O 1
ATOM 869 N N . ARG A 1 114 ? -12.837 -3.038 -6.156 1.00 94.44 114 ARG A N 1
ATOM 870 C CA . ARG A 1 114 ? -14.010 -3.887 -6.431 1.00 94.44 114 ARG A CA 1
ATOM 871 C C . ARG A 1 114 ? -13.803 -4.785 -7.650 1.00 94.44 114 ARG A C 1
ATOM 873 O O . ARG A 1 114 ? -14.356 -5.879 -7.675 1.00 94.44 114 ARG A O 1
ATOM 880 N N . GLU A 1 115 ? -13.001 -4.359 -8.621 1.00 94.75 115 GLU A N 1
ATOM 881 C CA . GLU A 1 115 ? -12.690 -5.139 -9.825 1.00 94.75 115 GLU A CA 1
ATOM 882 C C . GLU A 1 115 ? -11.650 -6.239 -9.577 1.00 94.75 115 GLU A C 1
ATOM 884 O O . GLU A 1 115 ? -11.772 -7.347 -10.104 1.00 94.75 115 GLU A O 1
ATOM 889 N N . ILE A 1 116 ? -10.625 -5.966 -8.762 1.00 95.50 116 ILE A N 1
ATOM 890 C CA . ILE A 1 116 ? -9.548 -6.935 -8.505 1.00 95.50 116 ILE A CA 1
ATOM 891 C C . ILE A 1 116 ? -9.996 -8.089 -7.589 1.00 95.50 116 ILE A C 1
ATOM 893 O O . ILE A 1 116 ? -9.471 -9.195 -7.700 1.00 95.50 116 ILE A O 1
ATOM 897 N N . GLY A 1 117 ? -10.994 -7.882 -6.722 1.00 92.25 117 GLY A N 1
ATOM 898 C CA . GLY A 1 117 ? -11.509 -8.921 -5.818 1.00 92.25 117 GLY A CA 1
ATOM 899 C C . GLY A 1 117 ? -12.031 -10.176 -6.545 1.00 92.25 117 GLY A C 1
ATOM 900 O O . GLY A 1 117 ? -11.539 -11.276 -6.277 1.00 92.25 117 GLY A O 1
ATOM 901 N N . PRO A 1 118 ? -12.976 -10.046 -7.498 1.00 93.88 118 PRO A N 1
ATOM 902 C CA . PRO A 1 118 ? -13.432 -11.157 -8.336 1.00 93.88 118 PRO A CA 1
ATOM 903 C C . PRO A 1 118 ? -12.305 -11.839 -9.116 1.00 93.88 118 PRO A C 1
ATOM 905 O O . PRO A 1 118 ? -12.330 -13.057 -9.287 1.00 93.88 118 PRO A O 1
ATOM 908 N N . PHE A 1 119 ? -11.298 -11.076 -9.554 1.00 94.69 119 PHE A N 1
ATOM 909 C CA . PHE A 1 119 ? -10.124 -11.633 -10.220 1.00 94.69 119 PHE A CA 1
ATOM 910 C C . PHE A 1 119 ? -9.335 -12.563 -9.283 1.00 94.69 119 PHE A C 1
ATOM 912 O O . PHE A 1 119 ? -9.046 -13.695 -9.664 1.00 94.69 119 PHE A O 1
ATOM 919 N N . VAL A 1 120 ? -9.076 -12.150 -8.034 1.00 93.62 120 VAL A N 1
ATOM 920 C CA . VAL A 1 120 ? -8.426 -12.996 -7.010 1.00 93.62 120 VAL A CA 1
ATOM 921 C C . VAL A 1 120 ? -9.235 -14.261 -6.724 1.00 93.62 120 VAL A C 1
ATOM 923 O O . VAL A 1 120 ? -8.677 -15.357 -6.691 1.00 93.62 120 VAL A O 1
ATOM 926 N N . ALA A 1 121 ? -10.558 -14.141 -6.590 1.00 92.00 121 ALA A N 1
ATOM 927 C CA . ALA A 1 121 ? -11.442 -15.291 -6.383 1.00 92.00 121 ALA A CA 1
ATOM 928 C C . ALA A 1 121 ? -11.445 -16.276 -7.572 1.00 92.00 121 ALA A C 1
ATOM 930 O O . ALA A 1 121 ? -11.766 -17.453 -7.410 1.00 92.00 121 ALA A O 1
ATOM 931 N N . GLY A 1 122 ? -11.074 -15.808 -8.767 1.00 91.44 122 GLY A N 1
ATOM 932 C CA . GLY A 1 122 ? -10.974 -16.605 -9.985 1.00 91.44 122 GLY A CA 1
ATOM 933 C C . GLY A 1 122 ? -9.705 -17.452 -10.109 1.00 91.44 122 GLY A C 1
ATOM 934 O O . GLY A 1 122 ? -9.588 -18.157 -11.110 1.00 91.44 122 GLY A O 1
ATOM 935 N N . PHE A 1 123 ? -8.779 -17.417 -9.140 1.00 89.69 123 PHE A N 1
ATOM 936 C CA . PHE A 1 123 ? -7.479 -18.104 -9.215 1.00 89.69 123 PHE A CA 1
ATOM 937 C C . PHE A 1 123 ? -7.586 -19.570 -9.657 1.00 89.69 123 PHE A C 1
ATOM 939 O O . PHE A 1 123 ? -6.871 -19.999 -10.555 1.00 89.69 123 PHE A O 1
ATOM 946 N N . SER A 1 124 ? -8.515 -20.338 -9.079 1.00 87.81 124 SER A N 1
ATOM 947 C CA . SER A 1 124 ? -8.669 -21.775 -9.365 1.00 87.81 124 SER A CA 1
ATOM 948 C C . SER A 1 124 ? -9.070 -22.097 -10.808 1.00 87.81 124 SER A C 1
ATOM 950 O O . SER A 1 124 ? -9.002 -23.253 -11.216 1.00 87.81 124 SER A O 1
ATOM 952 N N . ARG A 1 125 ? -9.497 -21.096 -11.588 1.00 90.69 125 ARG A N 1
ATOM 953 C CA . ARG A 1 125 ? -9.879 -21.254 -12.999 1.00 90.69 125 ARG A CA 1
ATOM 954 C C . ARG A 1 125 ? -8.687 -21.138 -13.950 1.00 90.69 125 ARG A C 1
ATOM 956 O O . ARG A 1 125 ? -8.829 -21.440 -15.132 1.00 90.69 125 ARG A O 1
ATOM 963 N N . TRP A 1 126 ? -7.536 -20.680 -13.463 1.00 91.62 126 TRP A N 1
ATOM 964 C CA . TRP A 1 126 ? -6.338 -20.511 -14.273 1.00 91.62 126 TRP A CA 1
ATOM 965 C C . TRP A 1 126 ? -5.552 -21.814 -14.350 1.00 91.62 126 TRP A C 1
ATOM 967 O O . TRP A 1 126 ? -5.268 -22.442 -13.335 1.00 91.62 126 TRP A O 1
ATOM 977 N N . ARG A 1 127 ? -5.194 -22.213 -15.575 1.00 88.56 127 ARG A N 1
ATOM 978 C CA . ARG A 1 127 ? -4.366 -23.405 -15.820 1.00 88.56 127 ARG A CA 1
ATOM 979 C C . ARG A 1 127 ? -2.902 -23.174 -15.458 1.00 88.56 127 ARG A C 1
ATOM 981 O O . ARG A 1 127 ? -2.239 -24.107 -15.026 1.00 88.56 127 ARG A O 1
ATOM 988 N N . ASP A 1 128 ? -2.427 -21.944 -15.645 1.00 90.38 128 ASP A N 1
ATOM 989 C CA . ASP A 1 128 ? -1.067 -21.529 -15.321 1.00 90.38 128 ASP A CA 1
ATOM 990 C C . ASP A 1 128 ? -1.081 -20.514 -14.159 1.00 90.38 128 ASP A C 1
ATOM 992 O O . ASP A 1 128 ? -1.518 -19.369 -14.346 1.00 90.38 128 ASP A O 1
ATOM 996 N N . PRO A 1 129 ? -0.611 -20.910 -12.961 1.00 87.81 129 PRO A N 1
ATOM 997 C CA . PRO A 1 129 ? -0.457 -20.010 -11.820 1.00 87.81 129 PRO A CA 1
ATOM 998 C C . PRO A 1 129 ? 0.473 -18.823 -12.096 1.00 87.81 129 PRO A C 1
ATOM 1000 O O . PRO A 1 129 ? 0.260 -17.743 -11.543 1.00 87.81 129 PRO A O 1
ATOM 1003 N N . GLN A 1 130 ? 1.476 -18.995 -12.960 1.00 88.75 130 GLN A N 1
ATOM 1004 C CA . GLN A 1 130 ? 2.420 -17.934 -13.290 1.00 88.75 130 GLN A CA 1
ATOM 1005 C C . GLN A 1 130 ? 1.740 -16.840 -14.117 1.00 88.75 130 GLN A C 1
ATOM 1007 O O . GLN A 1 130 ? 1.834 -15.659 -13.776 1.00 88.75 130 GLN A O 1
ATOM 1012 N N . ALA A 1 131 ? 0.990 -17.219 -15.155 1.00 92.19 131 ALA A N 1
ATOM 1013 C CA . ALA A 1 131 ? 0.183 -16.277 -15.924 1.00 92.19 131 ALA A CA 1
ATOM 1014 C C . ALA A 1 131 ? -0.835 -15.530 -15.044 1.00 92.19 131 ALA A C 1
ATOM 1016 O O . ALA A 1 131 ? -0.999 -14.317 -15.194 1.00 92.19 131 ALA A O 1
ATOM 1017 N N . PHE A 1 132 ? -1.468 -16.217 -14.081 1.00 93.50 132 PHE A N 1
ATOM 1018 C CA . PHE A 1 132 ? -2.354 -15.561 -13.115 1.00 93.50 132 PHE A CA 1
ATOM 1019 C C . PHE A 1 132 ? -1.607 -14.475 -12.332 1.00 93.50 132 PHE A C 1
ATOM 1021 O O . PHE A 1 132 ? -2.091 -13.350 -12.194 1.00 93.50 132 PHE A O 1
ATOM 1028 N N . PHE A 1 133 ? -0.429 -14.812 -11.805 1.00 91.94 133 PHE A N 1
ATOM 1029 C CA . PHE A 1 133 ? 0.356 -13.906 -10.980 1.00 91.94 133 PHE A CA 1
ATOM 1030 C C . PHE A 1 133 ? 0.796 -12.659 -11.754 1.00 91.94 133 PHE A C 1
ATOM 1032 O O . PHE A 1 133 ? 0.674 -11.545 -11.242 1.00 91.94 133 PHE A O 1
ATOM 1039 N N . VAL A 1 134 ? 1.244 -12.824 -13.003 1.00 92.25 134 VAL A N 1
ATOM 1040 C CA . VAL A 1 134 ? 1.614 -11.704 -13.883 1.00 92.25 134 VAL A CA 1
ATOM 1041 C C . VAL A 1 134 ? 0.442 -10.732 -14.049 1.00 92.25 134 VAL A C 1
ATOM 1043 O O . VAL A 1 134 ? 0.623 -9.518 -13.924 1.00 92.25 134 VAL A O 1
ATOM 1046 N N . GLU A 1 135 ? -0.769 -11.244 -14.267 1.00 95.19 135 GLU A N 1
ATOM 1047 C CA . GLU A 1 135 ? -1.971 -10.414 -14.397 1.00 95.19 135 GLU A CA 1
ATOM 1048 C C . GLU A 1 135 ? -2.416 -9.788 -13.068 1.00 95.19 135 GLU A C 1
ATOM 1050 O O . GLU A 1 135 ? -2.809 -8.618 -13.035 1.00 95.19 135 GLU A O 1
ATOM 1055 N N . TYR A 1 136 ? -2.291 -10.512 -11.950 1.00 96.06 136 TYR A N 1
ATOM 1056 C CA . TYR A 1 136 ? -2.529 -9.951 -10.620 1.00 96.06 136 TYR A CA 1
ATOM 1057 C C . TYR A 1 136 ? -1.592 -8.776 -10.334 1.00 96.06 136 TYR A C 1
ATOM 1059 O O . TYR A 1 136 ? -2.055 -7.714 -9.916 1.00 96.06 136 TYR A O 1
ATOM 1067 N N . ARG A 1 137 ? -0.289 -8.944 -10.597 1.00 96.12 137 ARG A N 1
ATOM 1068 C CA . ARG A 1 137 ? 0.737 -7.912 -10.405 1.00 96.12 137 ARG A CA 1
ATOM 1069 C C . ARG A 1 137 ? 0.397 -6.660 -11.201 1.00 96.12 137 ARG A C 1
ATOM 1071 O O . ARG A 1 137 ? 0.372 -5.575 -10.630 1.00 96.12 137 ARG A O 1
ATOM 1078 N N . LYS A 1 138 ? 0.059 -6.799 -12.488 1.00 96.06 138 LYS A N 1
ATOM 1079 C CA . LYS A 1 138 ? -0.357 -5.661 -13.326 1.00 96.06 138 LYS A CA 1
ATOM 1080 C C . LYS A 1 138 ? -1.532 -4.900 -12.708 1.00 96.06 138 LYS A C 1
ATOM 1082 O O . LYS A 1 138 ? -1.453 -3.685 -12.555 1.00 96.06 138 LYS A O 1
ATOM 1087 N N . ARG A 1 139 ? -2.595 -5.602 -12.299 1.00 97.62 139 ARG A N 1
ATOM 1088 C CA . ARG A 1 139 ? -3.794 -4.986 -11.697 1.00 97.62 139 ARG A CA 1
ATOM 1089 C C . ARG A 1 139 ? -3.499 -4.319 -10.356 1.00 97.62 139 ARG A C 1
ATOM 1091 O O . ARG A 1 139 ? -3.940 -3.196 -10.126 1.00 97.62 139 ARG A O 1
ATOM 1098 N N . LEU A 1 140 ? -2.745 -4.991 -9.487 1.00 98.19 140 LEU A N 1
ATOM 1099 C CA . LEU A 1 140 ? -2.344 -4.464 -8.185 1.00 98.19 140 LEU A CA 1
ATOM 1100 C C . LEU A 1 140 ? -1.539 -3.171 -8.344 1.00 98.19 140 LEU A C 1
ATOM 1102 O O . LEU A 1 140 ? -1.834 -2.176 -7.686 1.00 98.19 140 LEU A O 1
ATOM 1106 N N . MET A 1 141 ? -0.540 -3.186 -9.225 1.00 97.88 141 MET A N 1
ATOM 1107 C CA . MET A 1 141 ? 0.367 -2.057 -9.407 1.00 97.88 141 MET A CA 1
ATOM 1108 C C . MET A 1 141 ? -0.298 -0.892 -10.139 1.00 97.88 141 MET A C 1
ATOM 1110 O O . MET A 1 141 ? -0.038 0.254 -9.782 1.00 97.88 141 MET A O 1
ATOM 1114 N N . ALA A 1 142 ? -1.218 -1.162 -11.071 1.00 97.44 142 ALA A N 1
ATOM 1115 C CA . ALA A 1 142 ? -2.058 -0.135 -11.687 1.00 97.44 142 ALA A CA 1
ATOM 1116 C C . ALA A 1 142 ? -3.007 0.532 -10.673 1.00 97.44 142 ALA A C 1
ATOM 1118 O O . ALA A 1 142 ? -3.190 1.749 -10.704 1.00 97.44 142 ALA A O 1
ATOM 1119 N N . LEU A 1 143 ? -3.574 -0.247 -9.742 1.00 97.94 143 LEU A N 1
ATOM 1120 C CA . LEU A 1 143 ? -4.399 0.279 -8.653 1.00 97.94 143 LEU A CA 1
ATOM 1121 C C . LEU A 1 143 ? -3.564 1.150 -7.711 1.00 97.94 143 LEU A C 1
ATOM 1123 O O . LEU A 1 143 ? -3.925 2.293 -7.452 1.00 97.94 143 LEU A O 1
ATOM 1127 N N . LEU A 1 144 ? -2.428 0.643 -7.229 1.00 97.69 144 LEU A N 1
ATOM 1128 C CA . LEU A 1 144 ? -1.557 1.389 -6.316 1.00 97.69 144 LEU A CA 1
ATOM 1129 C C . LEU A 1 144 ? -0.874 2.594 -6.977 1.00 97.69 144 LEU A C 1
ATOM 1131 O O . LEU A 1 144 ? -0.391 3.467 -6.264 1.00 97.69 144 LEU A O 1
ATOM 1135 N N . ALA A 1 145 ? -0.816 2.664 -8.310 1.00 96.31 145 ALA A N 1
ATOM 1136 C CA . ALA A 1 145 ? -0.350 3.850 -9.024 1.00 96.31 145 ALA A CA 1
ATOM 1137 C C . ALA A 1 145 ? -1.333 5.029 -8.921 1.00 96.31 145 ALA A C 1
ATOM 1139 O O . ALA A 1 145 ? -0.906 6.171 -9.084 1.00 96.31 145 ALA A O 1
ATOM 1140 N N . GLN A 1 146 ? -2.612 4.783 -8.610 1.00 96.06 146 GLN A N 1
ATOM 1141 C CA . GLN A 1 146 ? -3.576 5.860 -8.389 1.00 96.06 146 GLN A CA 1
ATOM 1142 C C . GLN A 1 146 ? -3.177 6.676 -7.150 1.00 96.06 146 GLN A C 1
ATOM 1144 O O . GLN A 1 146 ? -2.916 6.088 -6.095 1.00 96.06 146 GLN A O 1
ATOM 1149 N N . PRO A 1 147 ? -3.115 8.014 -7.230 1.00 92.06 147 PRO A N 1
ATOM 1150 C CA . PRO A 1 147 ? -2.887 8.834 -6.050 1.00 92.06 147 PRO A CA 1
ATOM 1151 C C . PRO A 1 147 ? -4.082 8.705 -5.101 1.00 92.06 147 PRO A C 1
ATOM 1153 O O . PRO A 1 147 ? -5.234 8.803 -5.516 1.00 92.06 147 PRO A O 1
ATOM 1156 N N . ALA A 1 148 ? -3.809 8.500 -3.815 1.00 92.62 148 ALA A N 1
ATOM 1157 C CA . ALA A 1 148 ? -4.855 8.455 -2.803 1.00 92.62 148 ALA A CA 1
ATOM 1158 C C . ALA A 1 148 ? -5.390 9.870 -2.531 1.00 92.62 148 ALA A C 1
ATOM 1160 O O . ALA A 1 148 ? -4.638 10.764 -2.130 1.00 92.62 148 ALA A O 1
ATOM 1161 N N . SER A 1 149 ? -6.690 10.093 -2.733 1.00 94.38 149 SER A N 1
ATOM 1162 C CA . SER A 1 149 ? -7.318 11.368 -2.378 1.00 94.38 149 SER A CA 1
ATOM 1163 C C . SER A 1 149 ? -7.649 11.434 -0.878 1.00 94.38 149 SER A C 1
ATOM 1165 O O . SER A 1 149 ? -7.802 10.411 -0.204 1.00 94.38 149 SER A O 1
ATOM 1167 N N . ARG A 1 150 ? -7.856 12.646 -0.335 1.00 95.69 150 ARG A N 1
ATOM 1168 C CA . ARG A 1 150 ? -8.367 12.811 1.047 1.00 95.69 150 ARG A CA 1
ATOM 1169 C C . ARG A 1 150 ? -9.702 12.093 1.242 1.00 95.69 150 ARG A C 1
ATOM 1171 O O . ARG A 1 150 ? -9.971 11.558 2.316 1.00 95.69 150 ARG A O 1
ATOM 1178 N N . GLY A 1 151 ? -10.538 12.079 0.203 1.00 96.44 151 GLY A N 1
ATOM 1179 C CA . GLY A 1 151 ? -11.813 11.370 0.188 1.00 96.44 151 GLY A CA 1
ATOM 1180 C C . GLY A 1 151 ? -11.637 9.861 0.339 1.00 96.44 151 GLY A C 1
ATOM 1181 O O . GLY A 1 151 ? -12.289 9.259 1.191 1.00 96.44 151 GLY A O 1
ATOM 1182 N N . ASP A 1 152 ? -10.719 9.263 -0.418 1.00 95.44 152 ASP A N 1
ATOM 1183 C CA . ASP A 1 152 ? -10.463 7.820 -0.372 1.00 95.44 152 ASP A CA 1
ATOM 1184 C C . ASP A 1 152 ? -9.848 7.392 0.962 1.00 95.44 152 ASP A C 1
ATOM 1186 O O . ASP A 1 152 ? -10.307 6.427 1.578 1.00 95.44 152 ASP A O 1
ATOM 1190 N N . HIS A 1 153 ? -8.894 8.170 1.482 1.00 97.38 153 HIS A N 1
ATOM 1191 C CA . HIS A 1 153 ? -8.376 7.974 2.835 1.00 97.38 153 HIS A CA 1
ATOM 1192 C C . HIS A 1 153 ? -9.485 8.079 3.887 1.00 97.38 153 HIS A C 1
ATOM 1194 O O . HIS A 1 153 ? -9.577 7.223 4.761 1.00 97.38 153 HIS A O 1
ATOM 1200 N N . THR A 1 154 ? -10.376 9.073 3.785 1.00 98.00 154 THR A N 1
ATOM 1201 C CA . THR A 1 154 ? -11.527 9.208 4.696 1.00 98.00 154 THR A CA 1
ATOM 1202 C C . THR A 1 154 ? -12.391 7.949 4.658 1.00 98.00 154 THR A C 1
ATOM 1204 O O . THR A 1 154 ? -12.748 7.415 5.705 1.00 98.00 154 THR A O 1
ATOM 1207 N N . ASN A 1 155 ? -12.699 7.435 3.465 1.00 96.19 155 ASN A N 1
ATOM 1208 C CA . ASN A 1 155 ? -13.498 6.222 3.303 1.00 96.19 155 ASN A CA 1
ATOM 1209 C C . ASN A 1 155 ? -12.810 5.006 3.941 1.00 96.19 155 ASN A C 1
ATOM 1211 O O . ASN A 1 155 ? -13.461 4.247 4.660 1.00 96.19 155 ASN A O 1
ATOM 1215 N N . ALA A 1 156 ? -11.501 4.839 3.728 1.00 97.56 156 ALA A N 1
ATOM 1216 C CA . ALA A 1 156 ? -10.721 3.766 4.340 1.00 97.56 156 ALA A CA 1
ATOM 1217 C C . ALA A 1 156 ? -10.690 3.876 5.877 1.00 97.56 156 ALA A C 1
ATOM 1219 O O . ALA A 1 156 ? -10.926 2.879 6.561 1.00 97.56 156 ALA A O 1
ATOM 1220 N N . LEU A 1 157 ? -10.478 5.079 6.421 1.00 98.44 157 LEU A N 1
ATOM 1221 C CA . LEU A 1 157 ? -10.474 5.355 7.862 1.00 98.44 157 LEU A CA 1
ATOM 1222 C C . LEU A 1 157 ? -11.851 5.109 8.502 1.00 98.44 157 LEU A C 1
ATOM 1224 O O . LEU A 1 157 ? -11.937 4.488 9.558 1.00 98.44 157 LEU A O 1
ATOM 1228 N N . MET A 1 158 ? -12.944 5.518 7.850 1.00 97.88 158 MET A N 1
ATOM 1229 C CA . MET A 1 158 ? -14.304 5.206 8.313 1.00 97.88 158 MET A CA 1
ATOM 1230 C C . MET A 1 158 ? -14.577 3.694 8.278 1.00 97.88 158 MET A C 1
ATOM 1232 O O . MET A 1 158 ? -15.240 3.153 9.162 1.00 97.88 158 MET A O 1
ATOM 1236 N N . HIS A 1 159 ? -14.026 2.977 7.293 1.00 97.06 159 HIS A N 1
ATOM 1237 C CA . HIS A 1 159 ? -14.085 1.515 7.260 1.00 97.06 159 HIS A CA 1
ATOM 1238 C C . HIS A 1 159 ? -13.335 0.883 8.442 1.00 97.06 159 HIS A C 1
ATOM 1240 O O . HIS A 1 159 ? -13.844 -0.057 9.049 1.00 97.06 159 HIS A O 1
ATOM 1246 N N . MET A 1 160 ? -12.163 1.417 8.804 1.00 98.06 160 MET A N 1
ATOM 1247 C CA . MET A 1 160 ? -11.405 1.001 9.993 1.00 98.06 160 MET A CA 1
ATOM 1248 C C . MET A 1 160 ? -12.175 1.268 11.282 1.00 98.06 160 MET A C 1
ATOM 1250 O O . MET A 1 160 ? -12.241 0.390 12.137 1.00 98.06 160 MET A O 1
ATOM 1254 N N . GLN A 1 161 ? -12.813 2.437 11.400 1.00 97.81 161 GLN A N 1
ATOM 1255 C CA . GLN A 1 161 ? -13.644 2.782 12.554 1.00 97.81 161 GLN A CA 1
ATOM 1256 C C . GLN A 1 161 ? -14.718 1.711 12.826 1.00 97.81 161 GLN A C 1
ATOM 1258 O O . GLN A 1 161 ? -15.000 1.396 13.983 1.00 97.81 161 GLN A O 1
ATOM 1263 N N . GLY A 1 162 ? -15.277 1.102 11.775 1.00 96.81 162 GLY A N 1
ATOM 1264 C CA . GLY A 1 162 ? -16.266 0.028 11.886 1.00 96.81 162 GLY A CA 1
ATOM 1265 C C . GLY A 1 162 ? -15.793 -1.210 12.665 1.00 96.81 162 GLY A C 1
ATOM 1266 O O . GLY A 1 162 ? -16.614 -1.840 13.332 1.00 96.81 162 GLY A O 1
ATOM 1267 N N . TYR A 1 163 ? -14.492 -1.528 12.658 1.00 96.94 163 TYR A N 1
ATOM 1268 C CA . TYR A 1 163 ? -13.923 -2.662 13.414 1.00 96.94 163 TYR A CA 1
ATOM 1269 C C . TYR A 1 163 ? -13.967 -2.456 14.930 1.00 96.94 163 TYR A C 1
ATOM 1271 O O . TYR A 1 163 ? -13.849 -3.412 15.700 1.00 96.94 163 TYR A O 1
ATOM 1279 N N . PHE A 1 164 ? -14.188 -1.219 15.369 1.00 96.69 164 PHE A N 1
ATOM 1280 C CA . PHE A 1 164 ? -14.322 -0.878 16.776 1.00 96.69 164 PHE A CA 1
ATOM 1281 C C . PHE A 1 164 ? -15.778 -0.758 17.243 1.00 96.69 164 PHE A C 1
ATOM 1283 O O . PHE A 1 164 ? -16.050 -0.263 18.341 1.00 96.69 164 PHE A O 1
ATOM 1290 N N . ARG A 1 165 ? -16.747 -1.208 16.433 1.00 94.31 165 ARG A N 1
ATOM 1291 C CA . ARG A 1 165 ? -18.159 -1.241 16.831 1.00 94.31 165 ARG A CA 1
ATOM 1292 C C . ARG A 1 165 ? -18.328 -2.073 18.106 1.00 94.31 165 ARG A C 1
ATOM 1294 O O . ARG A 1 165 ? -17.959 -3.239 18.141 1.00 94.31 165 ARG A O 1
ATOM 1301 N N . GLY A 1 166 ? -18.904 -1.462 19.142 1.00 94.31 166 GLY A N 1
ATOM 1302 C CA . GLY A 1 166 ? -19.075 -2.089 20.458 1.00 94.31 166 GLY A CA 1
ATOM 1303 C C . GLY A 1 166 ? -17.797 -2.171 21.302 1.00 94.31 166 GLY A C 1
ATOM 1304 O O . GLY A 1 166 ? -17.881 -2.608 22.442 1.00 94.31 166 GLY A O 1
ATOM 1305 N N . LYS A 1 167 ? -16.644 -1.737 20.770 1.00 95.75 167 LYS A N 1
ATOM 1306 C CA . LYS A 1 167 ? -15.357 -1.669 21.484 1.00 95.75 167 LYS A CA 1
ATOM 1307 C C . LYS A 1 167 ? -15.035 -0.250 21.976 1.00 95.75 167 LYS A C 1
ATOM 1309 O O . LYS A 1 167 ? -14.353 -0.101 22.979 1.00 95.75 167 LYS A O 1
ATOM 1314 N N . LEU A 1 168 ? -15.544 0.779 21.289 1.00 96.00 168 LEU A N 1
ATOM 1315 C CA . LEU A 1 168 ? -15.429 2.184 21.704 1.00 96.00 168 LEU A CA 1
ATOM 1316 C C . LEU A 1 168 ? -16.727 2.702 22.315 1.00 96.00 168 LEU A C 1
ATOM 1318 O O . LEU A 1 168 ? -17.820 2.432 21.799 1.00 96.00 168 LEU A O 1
ATOM 1322 N N . ASP A 1 169 ? -16.588 3.523 23.353 1.00 96.25 169 ASP A N 1
ATOM 1323 C CA . ASP A 1 169 ? -17.699 4.302 23.888 1.00 96.25 169 ASP A CA 1
ATOM 1324 C C . ASP A 1 169 ? -18.138 5.419 22.913 1.00 96.25 169 ASP A C 1
ATOM 1326 O O . ASP A 1 169 ? -17.570 5.626 21.832 1.00 96.25 169 ASP A O 1
ATOM 1330 N N . ALA A 1 170 ? -19.220 6.123 23.256 1.00 96.69 170 ALA A N 1
ATOM 1331 C CA . ALA A 1 170 ? -19.763 7.180 22.407 1.00 96.69 170 ALA A CA 1
ATOM 1332 C C . ALA A 1 170 ? -18.778 8.347 22.205 1.00 96.69 170 ALA A C 1
ATOM 1334 O O . ALA A 1 170 ? -18.666 8.850 21.085 1.00 96.69 170 ALA A O 1
ATOM 1335 N N . THR A 1 171 ? -18.046 8.727 23.252 1.00 97.25 171 THR A N 1
ATOM 1336 C CA . THR A 1 171 ? -17.086 9.836 23.250 1.00 97.25 171 THR A CA 1
ATOM 1337 C C . THR A 1 171 ? -15.878 9.508 22.376 1.00 97.25 171 THR A C 1
ATOM 1339 O O . THR A 1 171 ? -15.522 10.287 21.496 1.00 97.25 171 THR A O 1
ATOM 1342 N N . GLN A 1 172 ? -15.286 8.327 22.550 1.00 97.62 172 GLN A N 1
ATOM 1343 C CA . GLN A 1 172 ? -14.167 7.824 21.753 1.00 97.62 172 GLN A CA 1
ATOM 1344 C C . GLN A 1 172 ? -14.542 7.698 20.274 1.00 97.62 172 GLN A C 1
ATOM 1346 O O . GLN A 1 172 ? -13.805 8.141 19.390 1.00 97.62 172 GLN A O 1
ATOM 1351 N N . ARG A 1 173 ? -15.724 7.138 19.985 1.00 97.25 173 ARG A N 1
ATOM 1352 C CA . ARG A 1 173 ? -16.219 7.025 18.609 1.00 97.25 173 ARG A CA 1
ATOM 1353 C C . ARG A 1 173 ? -16.384 8.402 17.968 1.00 97.25 173 ARG A C 1
ATOM 1355 O O . ARG A 1 173 ? -15.949 8.587 16.834 1.00 97.25 173 ARG A O 1
ATOM 1362 N N . GLN A 1 174 ? -16.984 9.355 18.679 1.00 97.69 174 GLN A N 1
ATOM 1363 C CA . GLN A 1 174 ? -17.168 10.718 18.183 1.00 97.69 174 GLN A CA 1
ATOM 1364 C C . GLN A 1 174 ? -15.829 11.432 17.970 1.00 97.69 174 GLN A C 1
ATOM 1366 O O . GLN A 1 174 ? -15.654 12.077 16.938 1.00 97.69 174 GLN A O 1
ATOM 1371 N N . ALA A 1 175 ? -14.869 11.267 18.885 1.00 97.56 175 ALA A N 1
ATOM 1372 C CA . ALA A 1 175 ? -13.525 11.821 18.746 1.00 97.56 175 ALA A CA 1
ATOM 1373 C C . ALA A 1 175 ? -12.824 11.302 17.479 1.00 97.56 175 ALA A C 1
ATOM 1375 O O . ALA A 1 175 ? -12.294 12.097 16.702 1.00 97.56 175 ALA A O 1
ATOM 1376 N N . LEU A 1 176 ? -12.894 9.990 17.214 1.00 98.12 176 LEU A N 1
ATOM 1377 C CA . LEU A 1 176 ? -12.347 9.406 15.987 1.00 98.12 176 LEU A CA 1
ATOM 1378 C C . LEU A 1 176 ? -13.052 9.922 14.732 1.00 98.12 176 LEU A C 1
ATOM 1380 O O . LEU A 1 176 ? -12.387 10.317 13.778 1.00 98.12 176 LEU A O 1
ATOM 1384 N N . THR A 1 177 ? -14.388 9.963 14.732 1.00 98.44 177 THR A N 1
ATOM 1385 C CA . THR A 1 177 ? -15.150 10.517 13.603 1.00 98.44 177 THR A CA 1
ATOM 1386 C C . THR A 1 177 ? -14.726 11.956 13.324 1.00 98.44 177 THR A C 1
ATOM 1388 O O . THR A 1 177 ? -14.469 12.294 12.171 1.00 98.44 177 THR A O 1
ATOM 1391 N N . GLN A 1 178 ? -14.591 12.788 14.360 1.00 98.31 178 GLN A N 1
ATOM 1392 C CA . GLN A 1 178 ? -14.210 14.185 14.191 1.00 98.31 178 GLN A CA 1
ATOM 1393 C C . GLN A 1 178 ? -12.799 14.329 13.613 1.00 98.31 178 GLN A C 1
ATOM 1395 O O . GLN A 1 178 ? -12.616 15.105 12.681 1.00 98.31 178 GLN A O 1
ATOM 1400 N N . GLN A 1 179 ? -11.817 13.548 14.080 1.00 97.94 179 GLN A N 1
ATOM 1401 C CA . GLN A 1 179 ? -10.469 13.585 13.501 1.00 97.94 179 GLN A CA 1
ATOM 1402 C C . GLN A 1 179 ? -10.445 13.153 12.032 1.00 97.94 179 GLN A C 1
ATOM 1404 O O . GLN A 1 179 ? -9.736 13.755 11.225 1.00 97.94 179 GLN A O 1
ATOM 1409 N N . ILE A 1 180 ? -11.237 12.142 11.664 1.00 98.56 180 ILE A N 1
ATOM 1410 C CA . ILE A 1 180 ? -11.355 11.704 10.269 1.00 98.56 180 ILE A CA 1
ATOM 1411 C C . ILE A 1 180 ? -11.988 12.810 9.407 1.00 98.56 180 ILE A C 1
ATOM 1413 O O . ILE A 1 180 ? -11.529 13.047 8.291 1.00 98.56 180 ILE A O 1
ATOM 1417 N N . LEU A 1 181 ? -13.009 13.514 9.907 1.00 98.50 181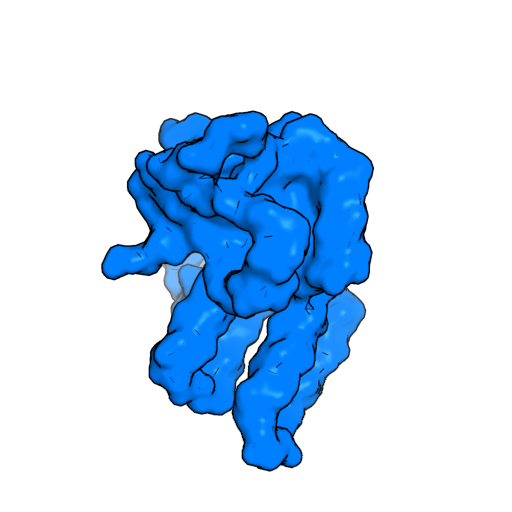 LEU A N 1
ATOM 1418 C CA . LEU A 1 181 ? -13.650 14.625 9.189 1.00 98.50 181 LEU A CA 1
ATOM 1419 C C . LEU A 1 181 ? -12.746 15.864 9.094 1.00 98.50 181 LEU A C 1
ATOM 1421 O O . LEU A 1 181 ? -12.646 16.463 8.028 1.00 98.50 181 LEU A O 1
ATOM 1425 N N . ASP A 1 182 ? -12.009 16.200 10.150 1.00 98.38 182 ASP A N 1
ATOM 1426 C CA . ASP A 1 182 ? -10.996 17.260 10.122 1.00 98.38 182 ASP A CA 1
ATOM 1427 C C . ASP A 1 182 ? -9.895 16.953 9.098 1.00 98.38 182 ASP A C 1
ATOM 1429 O O . ASP A 1 182 ? -9.469 17.831 8.341 1.00 98.38 182 ASP A O 1
ATOM 1433 N N . TYR A 1 183 ? -9.467 15.688 9.021 1.00 98.31 183 TYR A N 1
ATOM 1434 C CA . TYR A 1 183 ? -8.608 15.228 7.940 1.00 98.31 183 TYR A CA 1
ATOM 1435 C C . TYR A 1 183 ? -9.323 15.272 6.583 1.00 98.31 183 TYR A C 1
ATOM 1437 O O . TYR A 1 183 ? -8.696 15.596 5.588 1.00 98.31 183 TYR A O 1
ATOM 1445 N N . ARG A 1 184 ? -10.618 15.014 6.451 1.00 98.00 184 ARG A N 1
ATOM 1446 C CA . ARG A 1 184 ? -11.280 15.189 5.148 1.00 98.00 184 ARG A CA 1
ATOM 1447 C C . ARG A 1 184 ? -11.194 16.643 4.664 1.00 98.00 184 ARG A C 1
ATOM 1449 O O . ARG A 1 184 ? -10.933 16.880 3.489 1.00 98.00 184 ARG A O 1
ATOM 1456 N N . GLU A 1 185 ? -11.355 17.593 5.579 1.00 98.06 185 GLU A N 1
ATOM 1457 C CA . GLU A 1 185 ? -11.499 19.024 5.289 1.00 98.06 185 GLU A CA 1
ATOM 1458 C C . GLU A 1 185 ? -10.194 19.822 5.147 1.00 98.06 185 GLU A C 1
ATOM 1460 O O . GLU A 1 185 ? -10.246 21.000 4.812 1.00 98.06 185 GLU A O 1
ATOM 1465 N N . GLY A 1 186 ? -9.019 19.239 5.397 1.00 96.88 186 GLY A N 1
ATOM 1466 C CA . GLY A 1 186 ? -7.760 20.005 5.337 1.00 96.88 186 GLY A CA 1
ATOM 1467 C C . GLY A 1 186 ? -7.190 20.413 6.688 1.00 96.88 186 GLY A C 1
ATOM 1468 O O . GLY A 1 186 ? 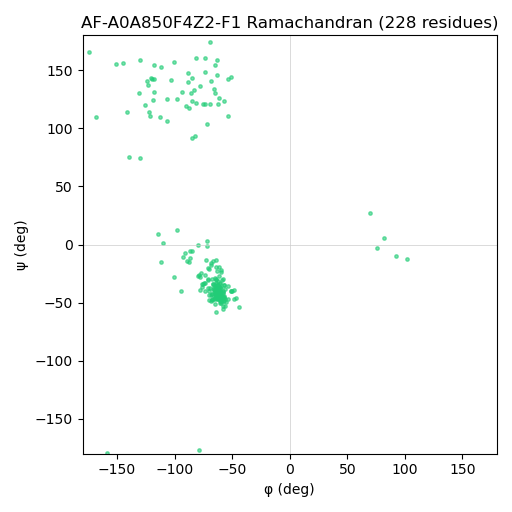-6.035 20.816 6.745 1.00 96.88 186 GLY A O 1
ATOM 1469 N N . ARG A 1 187 ? -7.966 20.290 7.770 1.00 97.62 187 ARG A N 1
ATOM 1470 C CA . ARG A 1 187 ? -7.638 20.867 9.085 1.00 97.62 187 ARG A CA 1
ATOM 1471 C C . ARG A 1 187 ? -6.585 20.083 9.865 1.00 97.62 187 ARG A C 1
ATOM 1473 O O . ARG A 1 187 ? -5.925 20.653 10.726 1.00 97.62 187 ARG A O 1
ATOM 1480 N N . ARG A 1 188 ? -6.446 18.787 9.580 1.00 94.62 188 ARG A N 1
ATOM 1481 C CA . ARG A 1 188 ? -5.482 17.879 10.220 1.00 94.62 188 ARG A CA 1
ATOM 1482 C C . ARG A 1 188 ? -4.682 17.089 9.194 1.00 94.62 188 ARG A C 1
ATOM 1484 O O . ARG A 1 188 ? -5.100 16.922 8.038 1.00 94.62 188 ARG A O 1
ATOM 1491 N N . SER A 1 189 ? -3.531 16.596 9.637 1.00 96.56 189 SER A N 1
ATOM 1492 C CA . SER A 1 189 ? -2.706 15.664 8.867 1.00 96.56 189 SER A CA 1
ATOM 1493 C C . SER A 1 189 ? -3.342 14.268 8.832 1.00 96.56 189 SER A C 1
ATOM 1495 O O . SER A 1 189 ? -4.180 13.941 9.669 1.00 96.56 189 SER A O 1
ATOM 1497 N N . LEU A 1 190 ? -2.949 13.419 7.874 1.00 96.00 190 LEU A N 1
ATOM 1498 C CA . LEU A 1 190 ? -3.390 12.015 7.844 1.00 96.00 190 LEU A CA 1
ATOM 1499 C C . LEU A 1 190 ? -2.874 11.225 9.059 1.00 96.00 190 LEU A C 1
ATOM 1501 O O . LEU A 1 190 ? -3.533 10.294 9.518 1.00 96.00 190 LEU A O 1
ATOM 1505 N N . ALA A 1 191 ? -1.703 11.601 9.577 1.00 95.31 191 ALA A N 1
ATOM 1506 C CA . ALA A 1 191 ? -1.041 10.906 10.674 1.00 95.31 191 ALA A CA 1
ATOM 1507 C C . ALA A 1 191 ? -1.885 10.896 11.957 1.00 95.31 191 ALA A C 1
ATOM 1509 O O . ALA A 1 191 ? -1.879 9.906 12.679 1.00 95.31 191 ALA A O 1
ATOM 1510 N N . GLU A 1 192 ? -2.652 11.956 12.217 1.00 97.06 192 GLU A N 1
ATOM 1511 C CA . GLU A 1 192 ? -3.470 12.084 13.428 1.00 97.06 192 GLU A CA 1
ATOM 1512 C C . GLU A 1 192 ? -4.582 11.024 13.538 1.00 97.06 192 GLU A C 1
ATOM 1514 O O . GLU A 1 192 ? -4.550 10.248 14.497 1.00 97.06 192 GLU A O 1
ATOM 1519 N N . PRO A 1 193 ? -5.529 10.893 12.580 1.00 97.81 193 PRO A N 1
ATOM 1520 C CA . PRO A 1 193 ? -6.533 9.834 12.651 1.00 97.81 193 PRO A CA 1
ATOM 1521 C C . PRO A 1 193 ? -5.918 8.429 12.551 1.00 97.81 193 PRO A C 1
ATOM 1523 O O . PRO A 1 193 ? -6.459 7.491 13.135 1.00 97.81 193 PRO A O 1
ATOM 1526 N N . VAL A 1 194 ? -4.787 8.257 11.853 1.00 97.69 194 VAL A N 1
ATOM 1527 C CA . VAL A 1 194 ? -4.070 6.968 11.805 1.00 97.69 194 VAL A CA 1
ATOM 1528 C C . VAL A 1 194 ? -3.521 6.591 13.181 1.00 97.69 194 VAL A C 1
ATOM 1530 O O . VAL A 1 194 ? -3.737 5.463 13.626 1.00 97.69 194 VAL A O 1
ATOM 1533 N N . ALA A 1 195 ? -2.877 7.528 13.880 1.00 97.38 195 ALA A N 1
ATOM 1534 C CA . ALA A 1 195 ? -2.348 7.311 15.222 1.00 97.38 195 ALA A CA 1
ATOM 1535 C C . ALA A 1 195 ? -3.465 6.981 16.222 1.00 97.38 195 ALA A C 1
ATOM 1537 O O . ALA A 1 195 ? -3.319 6.064 17.030 1.00 97.38 195 ALA A O 1
ATOM 1538 N N . LEU A 1 196 ? -4.616 7.658 16.130 1.00 97.75 196 LEU A N 1
ATOM 1539 C CA . LEU A 1 196 ? -5.760 7.364 16.995 1.00 97.75 196 LEU A CA 1
ATOM 1540 C C . LEU A 1 196 ? -6.344 5.963 16.732 1.00 97.75 196 LEU A C 1
ATOM 1542 O O . LEU A 1 196 ? -6.675 5.243 17.674 1.00 97.75 196 LEU A O 1
ATOM 1546 N N . ILE A 1 197 ? -6.416 5.529 15.468 1.00 98.31 197 ILE A N 1
ATOM 1547 C CA . ILE A 1 197 ? -6.804 4.150 15.123 1.00 98.31 197 ILE A CA 1
ATOM 1548 C C . ILE A 1 197 ? -5.806 3.140 15.694 1.00 98.31 197 ILE A C 1
ATOM 1550 O O . ILE A 1 197 ? -6.229 2.129 16.252 1.00 98.31 197 ILE A O 1
ATOM 1554 N N . GLN A 1 198 ? -4.500 3.397 15.581 1.00 97.69 198 GLN A N 1
ATOM 1555 C CA . GLN A 1 198 ? -3.466 2.526 16.148 1.00 97.69 198 GLN A CA 1
ATOM 1556 C C . GLN A 1 198 ? -3.572 2.441 17.678 1.00 97.69 198 GLN A C 1
ATOM 1558 O O . GLN A 1 198 ? -3.479 1.347 18.234 1.00 97.69 198 GLN A O 1
ATOM 1563 N N . GLN A 1 199 ? -3.838 3.561 18.356 1.00 97.38 199 GLN A N 1
ATOM 1564 C CA . GLN A 1 199 ? -4.073 3.591 19.799 1.00 97.38 199 GLN A CA 1
ATOM 1565 C C . GLN A 1 199 ? -5.278 2.725 20.189 1.00 97.38 199 GLN A C 1
ATOM 1567 O O . GLN A 1 199 ? -5.179 1.895 21.093 1.00 97.38 199 GLN A O 1
ATOM 1572 N N . TYR A 1 200 ? -6.413 2.873 19.501 1.00 97.56 200 TYR A N 1
ATOM 1573 C CA . TYR A 1 200 ? -7.589 2.047 19.779 1.00 97.56 200 TYR A CA 1
ATOM 1574 C C . TYR A 1 200 ? -7.381 0.579 19.430 1.00 97.56 200 TYR A C 1
ATOM 1576 O O . TYR A 1 200 ? -7.876 -0.283 20.148 1.00 97.56 200 TYR A O 1
ATOM 1584 N N . LEU A 1 201 ? -6.608 0.272 18.390 1.00 97.38 201 LEU A N 1
ATOM 1585 C CA . LEU A 1 201 ? -6.234 -1.101 18.067 1.00 97.38 201 LEU A CA 1
ATOM 1586 C C . LEU A 1 201 ? -5.378 -1.741 19.167 1.00 97.38 201 LEU A C 1
ATOM 1588 O O . LEU A 1 201 ? -5.563 -2.918 19.458 1.00 97.38 201 LEU A O 1
ATOM 1592 N N . ALA A 1 202 ? -4.493 -0.982 19.817 1.00 96.56 202 ALA A N 1
ATOM 1593 C CA . ALA A 1 202 ? -3.716 -1.479 20.952 1.00 96.56 202 ALA A CA 1
ATOM 1594 C C . ALA A 1 202 ? -4.597 -1.780 22.179 1.00 96.56 202 ALA A C 1
ATOM 1596 O O . ALA A 1 202 ? -4.379 -2.774 22.868 1.00 96.56 202 ALA A O 1
ATOM 1597 N N . LEU A 1 203 ? -5.611 -0.947 22.437 1.00 95.75 203 LEU A N 1
ATOM 1598 C CA . LEU A 1 203 ? -6.554 -1.129 23.550 1.00 95.75 203 LEU A CA 1
ATOM 1599 C C . LEU A 1 203 ? -7.637 -2.176 23.263 1.00 95.75 203 LEU A C 1
ATOM 1601 O O . LEU A 1 203 ? -8.219 -2.752 24.178 1.00 95.75 203 LEU A O 1
ATOM 1605 N N . SER A 1 204 ? -7.958 -2.387 21.993 1.00 94.44 204 SER A N 1
ATOM 1606 C CA . SER A 1 204 ? -9.020 -3.275 21.530 1.00 94.44 204 SER A CA 1
ATOM 1607 C C . SER A 1 204 ? -8.551 -4.045 20.297 1.00 94.44 204 SER A C 1
ATOM 1609 O O . SER A 1 204 ? -8.968 -3.721 19.177 1.00 94.44 204 SER A O 1
ATOM 1611 N N . PRO A 1 205 ? -7.691 -5.065 20.492 1.00 94.50 205 PRO A N 1
ATOM 1612 C CA . PRO A 1 205 ? -7.089 -5.806 19.397 1.00 94.50 205 PRO A CA 1
ATOM 1613 C C . PRO A 1 205 ? -8.114 -6.373 18.414 1.00 94.50 205 PRO A C 1
ATOM 1615 O O . PRO A 1 205 ? -9.211 -6.819 18.767 1.00 94.50 205 PRO A O 1
ATOM 1618 N N . ASP A 1 206 ? -7.733 -6.343 17.145 1.00 96.94 206 ASP A N 1
ATOM 1619 C CA . ASP A 1 206 ? -8.469 -6.935 16.042 1.00 96.94 206 ASP A CA 1
ATOM 1620 C C . ASP A 1 206 ? -7.457 -7.555 15.079 1.00 96.94 206 ASP A C 1
ATOM 1622 O O . ASP A 1 206 ? -6.644 -6.847 14.483 1.00 96.94 206 ASP A O 1
ATOM 1626 N N . GLU A 1 207 ? -7.472 -8.884 14.958 1.00 95.06 207 GLU A N 1
ATOM 1627 C CA . GLU A 1 207 ? -6.472 -9.621 14.177 1.00 95.06 207 GLU A CA 1
ATOM 1628 C C . GLU A 1 207 ? -6.459 -9.198 12.710 1.00 95.06 207 GLU A C 1
ATOM 1630 O O . GLU A 1 207 ? -5.402 -9.109 12.085 1.00 95.06 207 GLU A O 1
ATOM 1635 N N . TYR A 1 208 ? -7.638 -8.914 12.153 1.00 95.75 208 TYR A N 1
ATOM 1636 C CA . TYR A 1 208 ? -7.744 -8.485 10.773 1.00 95.75 208 TYR A CA 1
ATOM 1637 C C . TYR A 1 208 ? -7.118 -7.103 10.583 1.00 95.75 208 TYR A C 1
ATOM 1639 O O . TYR A 1 208 ? -6.348 -6.915 9.636 1.00 95.75 208 TYR A O 1
ATOM 1647 N N . LEU A 1 209 ? -7.445 -6.149 11.463 1.00 96.44 209 LEU A N 1
ATOM 1648 C CA . LEU A 1 209 ? -6.962 -4.776 11.361 1.00 96.44 209 LEU A CA 1
ATOM 1649 C C . LEU A 1 209 ? -5.455 -4.671 11.646 1.00 96.44 209 LEU A C 1
ATOM 1651 O O . LEU A 1 209 ? -4.757 -3.948 10.937 1.00 96.44 209 LEU A O 1
ATOM 1655 N N . ALA A 1 210 ? -4.932 -5.454 12.593 1.00 95.81 210 ALA A N 1
ATOM 1656 C CA . ALA A 1 210 ? -3.504 -5.511 12.926 1.00 95.81 210 ALA A CA 1
ATOM 1657 C C . ALA A 1 210 ? -2.610 -5.969 11.761 1.00 95.81 210 ALA A C 1
ATOM 1659 O O . ALA A 1 210 ? -1.444 -5.582 11.664 1.00 95.81 210 ALA A O 1
ATOM 1660 N N . GLN A 1 211 ? -3.158 -6.753 10.835 1.00 96.38 211 GLN A N 1
ATOM 1661 C CA . GLN A 1 211 ? -2.437 -7.228 9.654 1.00 96.38 211 GLN A CA 1
ATOM 1662 C C . GLN A 1 211 ? -2.457 -6.233 8.479 1.00 96.38 211 GLN A C 1
ATOM 1664 O O . GLN A 1 211 ? -1.830 -6.488 7.449 1.00 96.38 211 GLN A O 1
ATOM 1669 N N . GLN A 1 212 ? -3.187 -5.116 8.581 1.00 98.12 212 GLN A N 1
ATOM 1670 C CA . GLN A 1 212 ? -3.381 -4.206 7.452 1.00 98.12 212 GLN A CA 1
ATOM 1671 C C . GLN A 1 212 ? -2.131 -3.370 7.183 1.00 98.12 212 GLN A C 1
ATOM 1673 O O . GLN A 1 212 ? -1.725 -2.550 8.006 1.00 98.12 212 GLN A O 1
ATOM 1678 N N . ARG A 1 213 ? -1.585 -3.481 5.967 1.00 97.06 213 ARG A N 1
ATOM 1679 C CA . ARG A 1 213 ? -0.405 -2.709 5.529 1.00 97.06 213 ARG A CA 1
ATOM 1680 C C . ARG A 1 213 ? -0.602 -1.196 5.571 1.00 97.06 213 ARG A C 1
ATOM 1682 O O . ARG A 1 213 ? 0.377 -0.461 5.637 1.00 97.06 213 ARG A O 1
ATOM 1689 N N . TYR A 1 214 ? -1.850 -0.733 5.546 1.00 97.44 214 TYR A N 1
ATOM 1690 C CA . TYR A 1 214 ? -2.191 0.679 5.709 1.00 97.44 214 TYR A CA 1
ATOM 1691 C C . TYR A 1 214 ? -1.716 1.244 7.057 1.00 97.44 214 TYR A C 1
ATOM 1693 O O . TYR A 1 214 ? -1.215 2.360 7.106 1.00 97.44 214 TYR A O 1
ATOM 1701 N N . LEU A 1 215 ? -1.853 0.467 8.138 1.00 96.69 215 LEU A N 1
ATOM 1702 C CA . LEU A 1 215 ? -1.509 0.887 9.502 1.00 96.69 215 LEU A CA 1
ATOM 1703 C C . LEU A 1 215 ? -0.069 0.546 9.889 1.00 96.69 215 LEU A C 1
ATOM 1705 O O . LEU A 1 215 ? 0.378 0.929 10.967 1.00 96.69 215 LEU A O 1
ATOM 1709 N N . GLN A 1 216 ? 0.647 -0.197 9.046 1.00 94.50 216 GLN A N 1
ATOM 1710 C CA . GLN A 1 216 ? 2.024 -0.586 9.315 1.00 94.50 216 GLN A CA 1
ATOM 1711 C C . GLN A 1 216 ? 2.991 0.481 8.790 1.00 94.50 216 GLN A C 1
ATOM 1713 O O . GLN A 1 216 ? 2.780 1.005 7.686 1.00 94.50 216 GLN A O 1
ATOM 1718 N N . PRO A 1 217 ? 4.059 0.792 9.546 1.00 92.00 217 PRO A N 1
ATOM 1719 C CA . PRO A 1 217 ? 5.103 1.681 9.066 1.00 92.00 217 PRO A CA 1
ATOM 1720 C C . PRO A 1 217 ? 5.813 1.072 7.852 1.00 92.00 217 PRO A C 1
ATOM 1722 O O . PRO A 1 217 ? 5.800 -0.146 7.626 1.00 92.00 217 PRO A O 1
ATOM 1725 N N . LEU A 1 218 ? 6.453 1.931 7.061 1.00 91.62 218 LEU A N 1
ATOM 1726 C CA . LEU A 1 218 ? 7.427 1.465 6.082 1.00 91.62 218 LEU A CA 1
ATOM 1727 C C . LEU A 1 218 ? 8.608 0.801 6.815 1.00 91.62 218 LEU A C 1
ATOM 1729 O O . LEU A 1 218 ? 8.983 1.257 7.897 1.00 91.62 218 LEU A O 1
ATOM 1733 N N . PRO A 1 219 ? 9.227 -0.243 6.235 1.00 91.44 219 PRO A N 1
ATOM 1734 C CA . PRO A 1 219 ? 10.521 -0.728 6.694 1.00 91.44 219 PRO A CA 1
ATOM 1735 C C . PRO A 1 219 ? 11.520 0.434 6.803 1.00 91.44 219 PRO A C 1
ATOM 1737 O O . PRO A 1 219 ? 11.484 1.313 5.936 1.00 91.44 219 PRO A O 1
ATOM 1740 N N . PRO A 1 220 ? 12.432 0.439 7.795 1.00 89.25 220 PRO A N 1
ATOM 1741 C CA . PRO A 1 220 ? 13.318 1.577 8.062 1.00 89.25 220 PRO A CA 1
ATOM 1742 C C . PRO A 1 220 ? 14.053 2.107 6.827 1.00 89.25 220 PRO A C 1
ATOM 1744 O O . PRO A 1 220 ? 14.131 3.312 6.618 1.00 89.25 220 PRO A O 1
ATOM 1747 N N . ALA A 1 221 ? 14.510 1.206 5.958 1.00 88.44 221 ALA A N 1
ATOM 1748 C CA . ALA A 1 221 ? 15.210 1.550 4.726 1.00 88.44 221 ALA A CA 1
ATOM 1749 C C . ALA A 1 221 ? 14.342 2.348 3.734 1.00 88.44 221 ALA A C 1
ATOM 1751 O O . ALA A 1 221 ? 14.793 3.325 3.142 1.00 88.44 221 ALA A O 1
ATOM 1752 N N . LEU A 1 222 ? 13.071 1.961 3.580 1.00 90.94 222 LEU A N 1
ATOM 1753 C CA . LEU A 1 222 ? 12.111 2.683 2.745 1.00 90.94 222 LEU A CA 1
ATOM 1754 C C . LEU A 1 222 ? 11.626 3.970 3.417 1.00 90.94 222 LEU A C 1
ATOM 1756 O O . LEU A 1 222 ? 11.386 4.955 2.726 1.00 90.94 222 LEU A O 1
ATOM 1760 N N . ALA A 1 223 ? 11.497 3.978 4.747 1.00 90.12 223 ALA A N 1
ATOM 1761 C CA . ALA A 1 223 ? 11.172 5.187 5.497 1.00 90.12 223 ALA A CA 1
ATOM 1762 C C . ALA A 1 223 ? 12.257 6.259 5.296 1.00 90.12 223 ALA A C 1
ATOM 1764 O O . ALA A 1 223 ? 11.930 7.372 4.887 1.00 90.12 223 ALA A O 1
ATOM 1765 N N . GLN A 1 224 ? 13.533 5.888 5.450 1.00 87.19 224 GLN A N 1
ATOM 1766 C CA . GLN A 1 224 ? 14.676 6.759 5.172 1.00 87.19 224 GLN A CA 1
ATOM 1767 C C . GLN A 1 224 ? 14.670 7.266 3.725 1.00 87.19 224 GLN A C 1
ATOM 1769 O O . GLN A 1 224 ? 14.847 8.459 3.488 1.00 87.19 224 GLN A O 1
ATOM 1774 N N . LEU A 1 225 ? 14.419 6.372 2.762 1.00 86.38 225 LEU A N 1
ATOM 1775 C CA . LEU A 1 225 ? 14.366 6.715 1.342 1.00 86.38 225 LEU A CA 1
ATOM 1776 C C . LEU A 1 225 ? 13.238 7.712 1.023 1.00 86.38 225 LEU A C 1
ATOM 1778 O O . LEU A 1 225 ? 13.432 8.619 0.225 1.00 86.38 225 LEU A O 1
ATOM 1782 N N . SER A 1 226 ? 12.082 7.591 1.682 1.00 86.19 226 SER A N 1
ATOM 1783 C CA . SER A 1 226 ? 10.950 8.521 1.535 1.00 86.19 226 SER A CA 1
ATOM 1784 C C . SER A 1 226 ? 11.163 9.906 2.169 1.00 86.19 226 SER A C 1
ATOM 1786 O O . SER A 1 226 ? 10.240 10.718 2.167 1.00 86.19 226 SER A O 1
ATOM 1788 N N . GLY A 1 227 ? 12.344 10.177 2.741 1.00 77.69 227 GLY A N 1
ATOM 1789 C CA . GLY A 1 227 ? 12.640 11.406 3.484 1.00 77.69 227 GLY A CA 1
ATOM 1790 C C . GLY A 1 227 ? 12.145 11.394 4.937 1.00 77.69 227 GLY A C 1
ATOM 1791 O O . GLY A 1 227 ? 12.268 12.401 5.636 1.00 77.69 227 GLY A O 1
ATOM 1792 N N . GLY A 1 228 ? 11.610 10.266 5.415 1.00 56.53 228 GLY A N 1
ATOM 1793 C CA . GLY A 1 228 ? 11.292 10.063 6.824 1.00 56.53 228 GLY A CA 1
ATOM 1794 C C . GLY A 1 228 ? 12.578 9.964 7.643 1.00 56.53 228 GLY A C 1
ATOM 1795 O O . GLY A 1 228 ? 13.415 9.099 7.388 1.00 56.53 228 GLY A O 1
ATOM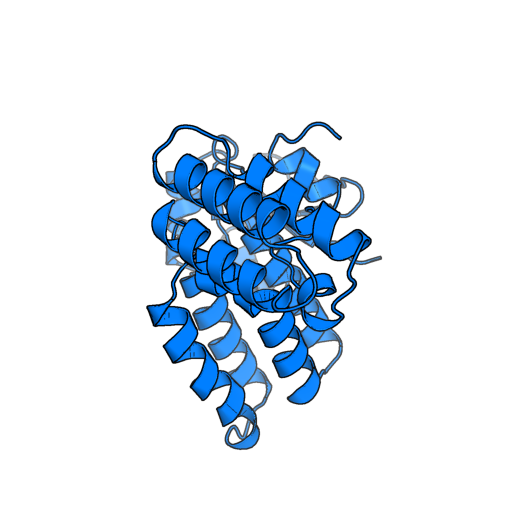 1796 N N . ARG A 1 229 ? 12.760 10.847 8.631 1.00 30.33 229 ARG A N 1
ATOM 1797 C CA . ARG A 1 229 ? 13.794 10.619 9.652 1.00 30.33 229 ARG A CA 1
ATOM 1798 C C . ARG A 1 229 ? 13.377 9.410 10.508 1.00 30.33 229 ARG A C 1
ATOM 1800 O O . ARG A 1 229 ? 12.176 9.281 10.757 1.00 30.33 229 ARG A O 1
ATOM 1807 N N . PRO A 1 230 ? 14.323 8.539 10.903 1.00 39.31 230 PRO A N 1
ATOM 1808 C CA . PRO A 1 230 ? 14.045 7.418 11.800 1.00 39.31 230 PRO A CA 1
ATOM 1809 C C . PRO A 1 230 ? 13.492 7.880 13.152 1.00 39.31 230 PRO A C 1
ATOM 1811 O O . PRO A 1 230 ? 13.824 9.014 13.574 1.00 39.31 230 PRO A O 1
#